Protein AF-A0A6S7I392-F1 (afdb_monomer_lite)

Structure (mmCIF, N/CA/C/O backbone):
data_AF-A0A6S7I392-F1
#
_entry.id   AF-A0A6S7I392-F1
#
loop_
_atom_site.group_PDB
_atom_site.id
_atom_site.type_symbol
_atom_site.label_atom_id
_atom_site.label_alt_id
_atom_site.label_comp_id
_atom_site.label_asym_id
_atom_site.label_entity_id
_atom_site.label_seq_id
_atom_site.pdbx_PDB_ins_code
_atom_site.Cartn_x
_atom_site.Cartn_y
_atom_site.Cartn_z
_atom_site.occupancy
_atom_site.B_iso_or_equiv
_atom_site.auth_seq_id
_atom_site.auth_comp_id
_atom_site.auth_asym_id
_atom_site.auth_atom_id
_atom_site.pdbx_PDB_model_num
ATOM 1 N N . ASN A 1 1 ? 16.339 4.657 -19.577 1.00 83.06 1 ASN A N 1
ATOM 2 C CA . ASN A 1 1 ? 16.423 3.198 -19.346 1.00 83.06 1 ASN A CA 1
ATOM 3 C C . ASN A 1 1 ? 17.839 2.647 -19.532 1.00 83.06 1 ASN A C 1
ATOM 5 O O . ASN A 1 1 ? 17.980 1.462 -19.802 1.00 83.06 1 ASN A O 1
ATOM 9 N N . ALA A 1 2 ? 18.884 3.470 -19.382 1.00 88.75 2 ALA A N 1
ATOM 10 C CA . ALA A 1 2 ? 20.275 3.035 -19.476 1.00 88.75 2 ALA A CA 1
ATOM 11 C C . ALA A 1 2 ? 21.183 3.903 -18.593 1.00 88.75 2 ALA A C 1
ATOM 13 O O . ALA A 1 2 ? 20.890 5.084 -18.382 1.00 88.75 2 ALA A O 1
ATOM 14 N N . ILE A 1 3 ? 22.295 3.326 -18.142 1.00 88.56 3 ILE A N 1
ATOM 15 C CA . ILE A 1 3 ? 23.406 3.994 -17.464 1.00 88.56 3 ILE A CA 1
ATOM 16 C C . ILE A 1 3 ? 24.562 4.086 -18.456 1.00 88.56 3 ILE A C 1
ATOM 18 O O . ILE A 1 3 ? 25.007 3.067 -18.979 1.00 88.56 3 ILE A O 1
ATOM 22 N N . CYS A 1 4 ? 25.064 5.298 -18.696 1.00 89.75 4 CYS A N 1
ATOM 23 C CA . CYS A 1 4 ? 26.177 5.543 -19.609 1.00 89.75 4 CYS A CA 1
ATOM 24 C C . CYS A 1 4 ? 27.406 6.048 -18.856 1.00 89.75 4 CYS A C 1
ATOM 26 O O . CYS A 1 4 ? 27.337 7.042 -18.133 1.00 89.75 4 CYS A O 1
ATOM 28 N N . ASN A 1 5 ? 28.541 5.393 -19.080 1.00 88.69 5 ASN A N 1
ATOM 29 C CA . ASN A 1 5 ? 29.836 5.769 -18.537 1.00 88.69 5 ASN A CA 1
ATOM 30 C C . ASN A 1 5 ? 30.721 6.322 -19.657 1.00 88.69 5 ASN A C 1
ATOM 32 O O . ASN A 1 5 ? 31.003 5.643 -20.647 1.00 88.69 5 ASN A O 1
ATOM 36 N N . ASN A 1 6 ? 31.179 7.564 -19.493 1.00 84.69 6 ASN A N 1
ATOM 37 C CA . ASN A 1 6 ? 32.122 8.173 -20.426 1.00 84.69 6 ASN A CA 1
ATOM 38 C C . ASN A 1 6 ? 33.505 7.531 -20.278 1.00 84.69 6 ASN A C 1
ATOM 40 O O . ASN A 1 6 ? 34.046 7.431 -19.178 1.00 84.69 6 ASN A O 1
ATOM 44 N N . GLN A 1 7 ? 34.096 7.158 -21.405 1.00 83.81 7 GLN A N 1
ATOM 45 C CA . GLN A 1 7 ? 35.475 6.700 -21.519 1.00 83.81 7 GLN A CA 1
ATOM 46 C C . GLN A 1 7 ? 36.277 7.718 -22.350 1.00 83.81 7 GLN A C 1
ATOM 48 O O . GLN A 1 7 ? 35.723 8.618 -22.984 1.00 83.81 7 GLN A O 1
ATOM 53 N N . ILE A 1 8 ? 37.609 7.631 -22.350 1.00 85.12 8 ILE A N 1
ATOM 54 C CA . ILE A 1 8 ? 38.429 8.564 -23.138 1.00 85.12 8 ILE A CA 1
ATOM 55 C C . ILE A 1 8 ? 38.184 8.296 -24.630 1.00 85.12 8 ILE A C 1
ATOM 57 O O . ILE A 1 8 ? 38.623 7.284 -25.167 1.00 85.12 8 ILE A O 1
ATOM 61 N N . GLY A 1 9 ? 37.483 9.219 -25.294 1.00 81.19 9 GLY A N 1
ATOM 62 C CA . GLY A 1 9 ? 37.173 9.156 -26.725 1.00 81.19 9 GLY A CA 1
ATOM 63 C C . GLY A 1 9 ? 35.928 8.341 -27.104 1.00 81.19 9 GLY A C 1
ATOM 64 O O . GLY A 1 9 ? 35.634 8.245 -28.291 1.00 81.19 9 GLY A O 1
ATOM 65 N N . THR A 1 10 ? 35.189 7.780 -26.139 1.00 85.88 10 THR A N 1
ATOM 66 C CA . THR A 1 10 ? 33.940 7.029 -26.375 1.00 85.88 10 THR A CA 1
ATOM 67 C C . THR A 1 10 ? 33.022 7.065 -25.145 1.00 85.88 10 THR A C 1
ATOM 69 O O . THR A 1 10 ? 33.377 7.623 -24.111 1.00 85.88 10 THR A O 1
ATOM 72 N N . TYR A 1 11 ? 31.837 6.471 -25.231 1.00 85.12 11 TYR A N 1
ATOM 73 C CA . TYR A 1 11 ? 30.965 6.204 -24.091 1.00 85.12 11 TYR A CA 1
ATOM 74 C C . TYR A 1 11 ? 30.425 4.778 -24.196 1.00 85.12 11 TYR A C 1
ATOM 76 O O . TYR A 1 11 ? 30.214 4.265 -25.295 1.00 85.12 11 TYR A O 1
ATOM 84 N N . GLU A 1 12 ? 30.217 4.133 -23.055 1.00 87.25 12 GLU A N 1
ATOM 85 C CA . GLU A 1 12 ? 29.628 2.800 -22.977 1.00 87.25 12 GLU A CA 1
ATOM 86 C C . GLU A 1 12 ? 28.351 2.881 -22.148 1.00 87.25 12 GLU A C 1
ATOM 88 O O . GLU A 1 12 ? 28.372 3.383 -21.023 1.00 87.25 12 GLU A O 1
ATOM 93 N N . CYS A 1 13 ? 27.239 2.423 -22.719 1.00 91.81 13 CYS A N 1
ATOM 94 C CA . CYS A 1 13 ? 25.950 2.397 -22.044 1.00 91.81 13 CYS A CA 1
ATOM 95 C C . CYS A 1 13 ? 25.522 0.959 -21.768 1.00 91.81 13 CYS A C 1
ATOM 97 O O . CYS A 1 13 ? 25.718 0.075 -22.598 1.00 91.81 13 CYS A O 1
ATOM 99 N N . LEU A 1 14 ? 24.885 0.749 -20.624 1.00 92.94 14 LEU A N 1
ATOM 100 C CA . LEU A 1 14 ? 24.252 -0.503 -20.232 1.00 92.94 14 LEU A CA 1
ATOM 101 C C . LEU A 1 14 ? 22.787 -0.217 -19.927 1.00 92.94 14 LEU A C 1
ATOM 103 O O . LEU A 1 14 ? 22.480 0.795 -19.297 1.00 92.94 14 LEU A O 1
ATOM 107 N N . CYS A 1 15 ? 21.883 -1.084 -20.379 1.00 93.75 15 CYS A N 1
ATOM 108 C CA . CYS A 1 15 ? 20.475 -0.954 -20.020 1.00 93.75 15 CYS A CA 1
ATOM 109 C C . CYS A 1 15 ? 20.298 -1.070 -18.503 1.00 93.75 15 CYS A C 1
ATOM 111 O O . CYS A 1 15 ? 21.039 -1.794 -17.841 1.00 93.75 15 CYS A O 1
ATOM 113 N N . ASN A 1 16 ? 19.334 -0.325 -17.965 1.00 93.12 16 ASN A N 1
ATOM 114 C CA . ASN A 1 16 ? 18.960 -0.429 -16.557 1.00 93.12 16 ASN A CA 1
ATOM 115 C C . ASN A 1 16 ? 18.417 -1.836 -16.262 1.00 93.12 16 ASN A C 1
ATOM 117 O O . ASN A 1 16 ? 17.925 -2.509 -17.168 1.00 93.12 16 ASN A O 1
ATOM 121 N N . ASP A 1 17 ? 18.433 -2.242 -14.992 1.00 91.25 17 ASP A N 1
ATOM 122 C CA . ASP A 1 17 ? 17.757 -3.466 -14.555 1.00 91.25 17 ASP A CA 1
ATOM 123 C C . ASP A 1 17 ? 16.285 -3.465 -15.008 1.00 91.25 17 ASP A C 1
ATOM 125 O O . ASP A 1 17 ? 15.623 -2.424 -14.987 1.00 91.25 17 ASP A O 1
ATOM 129 N N . GLY A 1 18 ? 15.804 -4.623 -15.472 1.00 92.38 18 GLY A N 1
ATOM 130 C CA . GLY A 1 18 ? 14.475 -4.766 -16.083 1.00 92.38 18 GLY A CA 1
ATOM 131 C C . GLY A 1 18 ? 14.396 -4.324 -17.551 1.00 92.38 18 GLY A C 1
ATOM 132 O O . GLY A 1 18 ? 13.341 -4.421 -18.164 1.00 92.38 18 GLY A O 1
ATOM 133 N N . TYR A 1 19 ? 15.504 -3.877 -18.151 1.00 94.56 19 TYR A N 1
ATOM 134 C CA . TYR A 1 19 ? 15.579 -3.525 -19.570 1.00 94.56 19 TYR A CA 1
ATOM 135 C C . TYR A 1 19 ? 16.653 -4.337 -20.297 1.00 94.56 19 TYR A C 1
ATOM 137 O O . TYR A 1 19 ? 17.665 -4.742 -19.726 1.00 94.56 19 TYR A O 1
ATOM 145 N N . GLN A 1 20 ? 16.459 -4.537 -21.598 1.00 94.19 20 GLN A N 1
ATOM 146 C CA . GLN A 1 20 ? 17.387 -5.256 -22.467 1.00 94.19 20 GLN A CA 1
ATOM 147 C C . GLN A 1 20 ? 17.634 -4.497 -23.771 1.00 94.19 20 GLN A C 1
ATOM 149 O O . GLN A 1 20 ? 16.776 -3.761 -24.251 1.00 94.19 20 GLN A O 1
ATOM 154 N N . GLY A 1 21 ? 18.807 -4.694 -24.372 1.00 92.94 21 GLY A N 1
ATOM 155 C CA . GLY A 1 21 ? 19.141 -4.093 -25.659 1.00 92.94 21 GLY A CA 1
ATOM 156 C C . GLY A 1 21 ? 20.613 -3.726 -25.776 1.00 92.94 21 GLY A C 1
ATOM 157 O O . GLY A 1 21 ? 21.482 -4.386 -25.211 1.00 92.94 21 GLY A O 1
ATOM 158 N N . THR A 1 22 ? 20.899 -2.677 -26.541 1.00 90.06 22 THR A N 1
ATOM 159 C CA . THR A 1 22 ? 22.267 -2.273 -26.908 1.00 90.06 22 THR A CA 1
ATOM 160 C C . THR A 1 22 ? 22.908 -1.309 -25.912 1.00 90.06 22 THR A C 1
ATOM 162 O O . THR A 1 22 ? 24.007 -0.821 -26.160 1.00 90.06 22 THR A O 1
ATOM 165 N N . GLY A 1 23 ? 22.203 -0.950 -24.836 1.00 87.25 23 GLY A N 1
ATOM 166 C CA . GLY A 1 23 ? 22.588 0.135 -23.931 1.00 87.25 23 GLY A CA 1
ATOM 167 C C . GLY A 1 23 ? 22.241 1.528 -24.462 1.00 87.25 23 GLY A C 1
ATOM 168 O O . GLY A 1 23 ? 22.013 2.439 -23.676 1.00 87.25 23 GLY A O 1
ATOM 169 N N . ILE A 1 24 ? 22.140 1.696 -25.783 1.00 86.81 24 ILE A N 1
ATOM 170 C CA . ILE A 1 24 ? 21.647 2.928 -26.421 1.00 86.81 24 ILE A CA 1
ATOM 171 C C . ILE A 1 24 ? 20.136 2.834 -26.646 1.00 86.81 24 ILE A C 1
ATOM 173 O O . ILE A 1 24 ? 19.398 3.774 -26.358 1.00 86.81 24 ILE A O 1
ATOM 177 N N . GLN A 1 25 ? 19.676 1.682 -27.134 1.00 91.31 25 GLN A N 1
ATOM 178 C CA . GLN A 1 25 ? 18.265 1.325 -27.195 1.00 91.31 25 GLN A CA 1
ATOM 179 C C . GLN A 1 25 ? 18.014 0.242 -26.152 1.00 91.31 25 GLN A C 1
ATOM 181 O O . GLN A 1 25 ? 18.646 -0.815 -26.198 1.00 91.31 25 GLN A O 1
ATOM 186 N N . CYS A 1 26 ? 17.124 0.540 -25.211 1.00 94.50 26 CYS A N 1
ATOM 187 C CA . CYS A 1 26 ? 16.792 -0.333 -24.097 1.00 94.50 26 CYS A CA 1
ATOM 188 C C . CYS A 1 26 ? 15.281 -0.486 -24.024 1.00 94.50 26 CYS A C 1
ATOM 190 O O . CYS A 1 26 ? 14.571 0.457 -23.660 1.00 94.50 26 CYS A O 1
ATOM 192 N N . ASP A 1 27 ? 14.836 -1.679 -24.387 1.00 94.88 27 ASP A N 1
ATOM 193 C CA . ASP A 1 27 ? 13.445 -2.086 -24.393 1.00 94.88 27 ASP A CA 1
ATOM 194 C C . ASP A 1 27 ? 13.122 -2.783 -23.071 1.00 94.88 27 ASP A C 1
ATOM 196 O O . ASP A 1 27 ? 13.975 -3.439 -22.466 1.00 94.88 27 ASP A O 1
ATOM 200 N N . ASP A 1 28 ? 11.896 -2.593 -22.606 1.00 96.31 28 ASP A N 1
ATOM 201 C CA . ASP A 1 28 ? 11.393 -3.210 -21.384 1.00 96.31 28 ASP A CA 1
ATOM 202 C C . ASP A 1 28 ? 11.400 -4.744 -21.487 1.00 96.31 28 ASP A C 1
ATOM 204 O O . ASP A 1 28 ? 11.013 -5.313 -22.515 1.00 96.31 28 ASP A O 1
ATOM 208 N N . VAL A 1 29 ? 11.846 -5.421 -20.431 1.00 95.44 29 VAL A N 1
ATOM 209 C CA . VAL A 1 29 ? 11.774 -6.880 -20.332 1.00 95.44 29 VAL A CA 1
ATOM 210 C C . VAL A 1 29 ? 10.429 -7.243 -19.732 1.00 95.44 29 VAL A C 1
ATOM 212 O O . VAL A 1 29 ? 10.198 -7.001 -18.561 1.00 95.44 29 VAL A O 1
ATOM 215 N N . ASN A 1 30 ? 9.568 -7.911 -20.500 1.00 95.50 30 ASN A N 1
ATOM 216 C CA . ASN A 1 30 ? 8.296 -8.371 -19.955 1.00 95.50 30 ASN A CA 1
ATOM 217 C C . ASN A 1 30 ? 8.472 -9.640 -19.109 1.00 95.50 30 ASN A C 1
ATOM 219 O O . ASN A 1 30 ? 8.437 -10.763 -19.638 1.00 95.50 30 ASN A O 1
ATOM 223 N N . GLU A 1 31 ? 8.624 -9.491 -17.793 1.00 95.31 31 GLU A N 1
ATOM 224 C CA . GLU A 1 31 ? 8.890 -10.638 -16.925 1.00 95.31 31 GLU A CA 1
ATOM 225 C C . GLU A 1 31 ? 7.682 -11.566 -16.742 1.00 95.31 31 GLU A C 1
ATOM 227 O O . GLU A 1 31 ? 7.851 -12.738 -16.389 1.00 95.31 31 GLU A O 1
ATOM 232 N N . CYS A 1 32 ? 6.470 -11.107 -17.067 1.00 95.12 32 CYS A N 1
ATOM 233 C CA . CYS A 1 32 ? 5.276 -11.955 -17.091 1.00 95.12 32 CYS A CA 1
ATOM 234 C C . CYS A 1 32 ? 5.316 -13.011 -18.202 1.00 95.12 32 CYS A C 1
ATOM 236 O O . CYS A 1 32 ? 4.608 -14.014 -18.125 1.00 95.12 32 CYS A O 1
ATOM 238 N N . THR A 1 33 ? 6.157 -12.809 -19.219 1.00 94.88 33 THR A N 1
ATOM 239 C CA . THR A 1 33 ? 6.378 -13.765 -20.317 1.00 94.88 33 THR A CA 1
ATOM 240 C C . THR A 1 33 ? 7.673 -14.568 -20.168 1.00 94.88 33 THR A C 1
ATOM 242 O O . THR A 1 33 ? 8.028 -15.351 -21.051 1.00 94.88 33 THR A O 1
ATOM 245 N N . ALA A 1 34 ? 8.385 -14.399 -19.047 1.00 91.88 34 ALA A N 1
ATOM 246 C CA . ALA A 1 34 ? 9.620 -15.118 -18.774 1.00 91.88 34 ALA A CA 1
ATOM 247 C C . ALA A 1 34 ? 9.391 -16.635 -18.670 1.00 91.88 34 ALA A C 1
ATOM 249 O O . ALA A 1 34 ? 8.318 -17.113 -18.302 1.00 91.88 34 ALA A O 1
ATOM 250 N N . THR A 1 35 ? 10.434 -17.409 -18.976 1.00 90.81 35 THR A N 1
ATOM 251 C CA . THR A 1 35 ? 10.447 -18.866 -18.802 1.00 90.81 35 THR A CA 1
ATOM 252 C C . THR A 1 35 ? 11.614 -19.245 -17.880 1.00 90.81 35 THR A C 1
ATOM 254 O O . THR A 1 35 ? 12.764 -19.111 -18.301 1.00 90.81 35 THR A O 1
ATOM 257 N N . PRO A 1 36 ? 11.361 -19.707 -16.638 1.00 88.31 36 PRO A N 1
ATOM 258 C CA . PRO A 1 36 ? 10.044 -19.924 -16.025 1.00 88.31 36 PRO A CA 1
ATOM 259 C C . PRO A 1 36 ? 9.296 -18.609 -15.702 1.00 88.31 36 PRO A C 1
ATOM 261 O O . PRO A 1 36 ? 9.951 -17.576 -15.530 1.00 88.31 36 PRO A O 1
ATOM 264 N N . PRO A 1 37 ? 7.950 -18.639 -15.590 1.00 86.00 37 PRO A N 1
ATOM 265 C CA . PRO A 1 37 ? 7.157 -17.470 -15.209 1.00 86.00 37 PRO A CA 1
ATOM 266 C C . PRO A 1 37 ? 7.573 -16.936 -13.840 1.00 86.00 37 PRO A C 1
ATOM 268 O O . PRO A 1 37 ? 7.797 -17.718 -12.915 1.00 86.00 37 PRO A O 1
ATOM 271 N N . LYS A 1 38 ? 7.639 -15.609 -13.683 1.00 90.50 38 LYS A N 1
ATOM 272 C CA . LYS A 1 38 ? 7.976 -14.995 -12.389 1.00 90.50 38 LYS A CA 1
ATOM 273 C C . LYS A 1 38 ? 6.873 -15.123 -11.338 1.00 90.50 38 LYS A C 1
ATOM 275 O O . LYS A 1 38 ? 7.184 -15.248 -10.159 1.00 90.50 38 LYS A O 1
ATOM 280 N N . CYS A 1 39 ? 5.612 -15.098 -11.764 1.00 92.44 39 CYS A N 1
ATOM 281 C CA . CYS A 1 39 ? 4.448 -15.309 -10.907 1.00 92.44 39 CYS A CA 1
ATOM 282 C C . CYS A 1 39 ? 3.909 -16.713 -11.168 1.00 92.44 39 CYS A C 1
ATOM 284 O O . CYS A 1 39 ? 3.197 -16.938 -12.145 1.00 92.44 39 CYS A O 1
ATOM 286 N N . SER A 1 40 ? 4.320 -17.672 -10.341 1.00 88.12 40 SER A N 1
ATOM 287 C CA . SER A 1 40 ? 3.995 -19.092 -10.522 1.00 88.12 40 SER A CA 1
ATOM 288 C C . SER A 1 40 ? 3.177 -19.683 -9.372 1.00 88.12 40 SER A C 1
ATOM 290 O O . SER A 1 40 ? 2.948 -20.892 -9.354 1.00 88.12 40 SER A O 1
ATOM 292 N N . GLY A 1 41 ? 2.771 -18.869 -8.392 1.00 88.75 41 GLY A N 1
ATOM 293 C CA . GLY A 1 41 ? 1.911 -19.327 -7.305 1.00 88.75 41 GLY A CA 1
ATOM 294 C C . GLY A 1 41 ? 0.501 -19.658 -7.797 1.00 88.75 41 GLY A C 1
ATOM 295 O O . GLY A 1 41 ? 0.018 -19.125 -8.799 1.00 88.75 41 GLY A O 1
ATOM 296 N N . THR A 1 42 ? -0.181 -20.552 -7.081 1.00 91.19 42 THR A N 1
ATOM 297 C CA . THR A 1 42 ? -1.559 -20.933 -7.424 1.00 91.19 42 THR A CA 1
ATOM 298 C C . THR A 1 42 ? -2.484 -19.729 -7.265 1.00 91.19 42 THR A C 1
ATOM 300 O O . THR A 1 42 ? -2.455 -19.059 -6.237 1.00 91.19 42 THR A O 1
ATOM 303 N N . GLY A 1 43 ? -3.310 -19.463 -8.280 1.00 92.81 43 GLY A N 1
ATOM 304 C CA . GLY A 1 43 ? -4.253 -18.343 -8.255 1.00 92.81 43 GLY A CA 1
ATOM 305 C C . GLY A 1 43 ? -3.609 -16.969 -8.455 1.00 92.81 43 GLY A C 1
ATOM 306 O O . GLY A 1 43 ? -4.258 -15.972 -8.157 1.00 92.81 43 GLY A O 1
ATOM 307 N N . GLN A 1 44 ? -2.368 -16.898 -8.952 1.00 94.88 44 GLN A N 1
ATOM 308 C CA . GLN A 1 44 ? -1.680 -15.635 -9.224 1.00 94.88 44 GLN A CA 1
ATOM 309 C C . GLN A 1 44 ? -1.820 -15.172 -10.680 1.00 94.88 44 GLN A C 1
ATOM 311 O O . GLN A 1 44 ? -1.866 -15.975 -11.612 1.00 94.88 44 GLN A O 1
ATOM 316 N N . SER A 1 45 ? -1.827 -13.857 -10.871 1.00 93.75 45 SER A N 1
ATOM 317 C CA . SER A 1 45 ? -1.659 -13.165 -12.147 1.00 93.75 45 SER A CA 1
ATOM 318 C C . SER A 1 45 ? -0.395 -12.302 -12.113 1.00 93.75 45 SER A C 1
ATOM 320 O O . SER A 1 45 ? 0.148 -12.013 -11.045 1.00 93.75 45 SER A O 1
ATOM 322 N N . CYS A 1 46 ? 0.088 -11.902 -13.288 1.00 94.94 46 CYS A N 1
ATOM 323 C CA . CYS A 1 46 ? 1.254 -11.038 -13.432 1.00 94.94 46 CYS A CA 1
ATOM 324 C C . CYS A 1 46 ? 0.885 -9.774 -14.205 1.00 94.94 46 CYS A C 1
ATOM 326 O O . CYS A 1 46 ? 0.243 -9.857 -15.255 1.00 94.94 46 CYS A O 1
ATOM 328 N N . THR A 1 47 ? 1.336 -8.628 -13.703 1.00 94.06 47 THR A N 1
ATOM 329 C CA . THR A 1 47 ? 1.236 -7.332 -14.374 1.00 94.06 47 THR A CA 1
ATOM 330 C C . THR A 1 47 ? 2.638 -6.800 -14.629 1.00 94.06 47 THR A C 1
ATOM 332 O O . THR A 1 47 ? 3.426 -6.652 -13.693 1.00 94.06 47 THR A O 1
ATOM 335 N N . ASN A 1 48 ? 2.931 -6.513 -15.895 1.00 94.94 48 ASN A N 1
ATOM 336 C CA . ASN A 1 48 ? 4.203 -5.952 -16.327 1.00 94.94 48 ASN A CA 1
ATOM 337 C C . ASN A 1 48 ? 4.193 -4.423 -16.211 1.00 94.94 48 ASN A C 1
ATOM 339 O O . ASN A 1 48 ? 3.201 -3.791 -16.576 1.00 94.94 48 ASN A O 1
ATOM 343 N N . PHE A 1 49 ? 5.298 -3.844 -15.759 1.00 95.12 49 PHE A N 1
ATOM 344 C CA . PHE A 1 49 ? 5.541 -2.408 -15.651 1.00 95.12 49 PHE A CA 1
ATOM 345 C C . PHE A 1 49 ? 6.884 -2.071 -16.310 1.00 95.12 49 PHE A C 1
ATOM 347 O O . PHE A 1 49 ? 7.748 -2.933 -16.402 1.00 95.12 49 PHE A O 1
ATOM 354 N N . PRO A 1 50 ? 7.122 -0.822 -16.737 1.00 95.19 50 PRO A N 1
ATOM 355 C CA . PRO A 1 50 ? 8.413 -0.477 -17.316 1.00 95.19 50 PRO A CA 1
ATOM 356 C C . PRO A 1 50 ? 9.559 -0.667 -16.304 1.00 95.19 50 PRO A C 1
ATOM 358 O O . PRO A 1 50 ? 9.692 0.092 -15.341 1.00 95.19 50 PRO A O 1
ATOM 361 N N . GLY A 1 51 ? 10.411 -1.657 -16.559 1.00 92.75 51 GLY A N 1
ATOM 362 C CA . GLY A 1 51 ? 11.562 -2.060 -15.759 1.00 92.75 51 GLY A CA 1
ATOM 363 C C . GLY A 1 51 ? 11.253 -2.999 -14.593 1.00 92.75 51 GLY A C 1
ATOM 364 O O . GLY A 1 51 ? 12.148 -3.212 -13.773 1.00 92.75 51 GLY A O 1
ATOM 365 N N . ALA A 1 52 ? 10.014 -3.489 -14.448 1.00 94.50 52 ALA A N 1
ATOM 366 C CA . ALA A 1 52 ? 9.627 -4.347 -13.328 1.00 94.50 52 ALA A CA 1
ATOM 367 C C . ALA A 1 52 ? 8.282 -5.070 -13.534 1.00 94.50 52 ALA A C 1
ATOM 369 O O . ALA A 1 52 ? 7.515 -4.791 -14.442 1.00 94.50 52 ALA A O 1
ATOM 370 N N . TYR A 1 53 ? 7.894 -5.911 -12.574 1.00 94.06 53 TYR A N 1
ATOM 371 C CA . TYR A 1 53 ? 6.595 -6.586 -12.572 1.00 94.06 53 TYR A CA 1
ATOM 372 C C . TYR A 1 53 ? 5.987 -6.660 -11.165 1.00 94.06 53 TYR A C 1
ATOM 374 O O . TYR A 1 53 ? 6.670 -6.486 -10.152 1.00 94.06 53 TYR A O 1
ATOM 382 N N . ARG A 1 54 ? 4.684 -6.950 -11.094 1.00 92.38 54 ARG A N 1
ATOM 383 C CA . ARG A 1 54 ? 3.988 -7.356 -9.862 1.00 92.38 54 ARG A CA 1
ATOM 384 C C . ARG A 1 54 ? 3.217 -8.641 -10.087 1.00 92.38 54 ARG A C 1
ATOM 386 O O . ARG A 1 54 ? 2.518 -8.787 -11.088 1.00 92.38 54 ARG A O 1
ATOM 393 N N . CYS A 1 55 ? 3.303 -9.526 -9.106 1.00 93.50 55 CYS A N 1
ATOM 394 C CA . CYS A 1 55 ? 2.359 -10.620 -8.966 1.00 93.50 55 CYS A CA 1
ATOM 395 C C . CYS A 1 55 ? 1.158 -10.127 -8.159 1.00 93.50 55 CYS A C 1
ATOM 397 O O . CYS A 1 55 ? 1.326 -9.360 -7.214 1.00 93.50 55 CYS A O 1
ATOM 399 N N . ASN A 1 56 ? -0.036 -10.582 -8.517 1.00 92.19 56 ASN A N 1
ATOM 400 C CA . ASN A 1 56 ? -1.272 -10.302 -7.793 1.00 92.19 56 ASN A CA 1
ATOM 401 C C . ASN A 1 56 ? -2.085 -11.589 -7.675 1.00 92.19 56 ASN A C 1
ATOM 403 O O . ASN A 1 56 ? -1.846 -12.547 -8.406 1.00 92.19 56 ASN A O 1
ATOM 407 N N . CYS A 1 57 ? -3.067 -11.614 -6.783 1.00 93.50 57 CYS A N 1
ATOM 408 C CA . CYS A 1 57 ? -4.051 -12.688 -6.774 1.00 93.50 57 CYS A CA 1
ATOM 409 C C . CYS A 1 57 ? -5.106 -12.443 -7.854 1.00 93.50 57 CYS A C 1
ATOM 411 O O . CYS A 1 57 ? -5.518 -11.311 -8.091 1.00 93.50 57 CYS A O 1
ATOM 413 N N . ILE A 1 58 ? -5.528 -13.512 -8.530 1.00 91.31 58 ILE A N 1
ATOM 414 C CA . ILE A 1 58 ? -6.612 -13.473 -9.520 1.00 91.31 58 ILE A CA 1
ATOM 415 C C . ILE A 1 58 ? -7.936 -13.176 -8.818 1.00 91.31 58 ILE A C 1
ATOM 417 O O . ILE A 1 58 ? -8.749 -12.411 -9.331 1.00 91.31 58 ILE A O 1
ATOM 421 N N . SER A 1 59 ? -8.158 -13.805 -7.659 1.00 89.88 59 SER A N 1
ATOM 422 C CA . SER A 1 59 ? -9.344 -13.541 -6.856 1.00 89.88 59 SER A CA 1
ATOM 423 C C . SER A 1 59 ? -9.239 -12.144 -6.250 1.00 89.88 59 SER A C 1
ATOM 425 O O . SER A 1 59 ? -8.286 -11.884 -5.510 1.00 89.88 59 SER A O 1
ATOM 427 N N . PRO A 1 60 ? -10.232 -11.272 -6.476 1.00 83.56 60 PRO A N 1
ATOM 428 C CA . PRO A 1 60 ? -10.270 -9.966 -5.844 1.00 83.56 60 PRO A CA 1
ATOM 429 C C . PRO A 1 60 ? -10.532 -10.065 -4.337 1.00 83.56 60 PRO A C 1
ATOM 431 O O . PRO A 1 60 ? -10.489 -9.047 -3.683 1.00 83.56 60 PRO A O 1
ATOM 434 N N . ARG A 1 61 ? -10.785 -11.242 -3.752 1.00 85.31 61 ARG A N 1
ATOM 435 C CA . ARG A 1 61 ? -10.888 -11.412 -2.288 1.00 85.31 61 ARG A CA 1
ATOM 436 C C . ARG A 1 61 ? -9.546 -11.668 -1.608 1.00 85.31 61 ARG A C 1
ATOM 438 O O . ARG A 1 61 ? -9.494 -11.826 -0.392 1.00 85.31 61 ARG A O 1
ATOM 445 N N . GLN A 1 62 ? -8.492 -11.859 -2.394 1.00 91.62 62 GLN A N 1
ATOM 446 C CA . GLN A 1 62 ? -7.231 -12.397 -1.912 1.00 91.62 62 GLN A CA 1
ATOM 447 C C . GLN A 1 62 ? -6.095 -11.416 -2.126 1.00 91.62 62 GLN A C 1
ATOM 449 O O . GLN A 1 62 ? -6.076 -10.642 -3.082 1.00 91.62 62 GLN A O 1
ATOM 454 N N . GLN A 1 63 ? -5.100 -11.511 -1.256 1.00 92.62 63 GLN A N 1
ATOM 455 C CA . GLN A 1 63 ? -3.836 -10.812 -1.404 1.00 92.62 63 GLN A CA 1
ATOM 456 C C . GLN A 1 63 ? -2.662 -11.759 -1.225 1.00 92.62 63 GLN A C 1
ATOM 458 O O . GLN A 1 63 ? -2.767 -12.802 -0.580 1.00 92.62 63 GLN A O 1
ATOM 463 N N . LEU A 1 64 ? -1.530 -11.392 -1.821 1.00 91.56 64 LEU A N 1
ATOM 464 C CA . LEU A 1 64 ? -0.309 -12.159 -1.649 1.00 91.56 64 LEU A CA 1
ATOM 465 C C . LEU A 1 64 ? 0.162 -12.092 -0.199 1.00 91.56 64 LEU A C 1
ATOM 467 O O . LEU A 1 64 ? 0.124 -11.039 0.434 1.00 91.56 64 LEU A O 1
ATOM 471 N N . ASN A 1 65 ? 0.642 -13.223 0.311 1.00 86.31 65 ASN A N 1
ATOM 472 C CA . ASN A 1 65 ? 1.381 -13.247 1.565 1.00 86.31 65 ASN A CA 1
ATOM 473 C C . ASN A 1 65 ? 2.702 -12.454 1.445 1.00 86.31 65 ASN A C 1
ATOM 475 O O . ASN A 1 65 ? 3.158 -12.127 0.350 1.00 86.31 65 ASN A O 1
ATOM 479 N N . ALA A 1 66 ? 3.374 -12.215 2.576 1.00 79.81 66 ALA A N 1
ATOM 480 C CA . ALA A 1 66 ? 4.636 -11.462 2.628 1.00 79.81 66 ALA A CA 1
ATOM 481 C C . ALA A 1 66 ? 5.764 -12.034 1.741 1.00 79.81 66 ALA A C 1
ATOM 483 O O . ALA A 1 66 ? 6.707 -11.328 1.399 1.00 79.81 66 ALA A O 1
ATOM 484 N N . VAL A 1 67 ? 5.691 -13.325 1.400 1.00 80.75 67 VAL A N 1
ATOM 485 C CA . VAL A 1 67 ? 6.683 -14.028 0.571 1.00 80.75 67 VAL A CA 1
ATOM 486 C C . VAL A 1 67 ? 6.349 -13.914 -0.925 1.00 80.75 67 VAL A C 1
ATOM 488 O O . VAL A 1 67 ? 7.19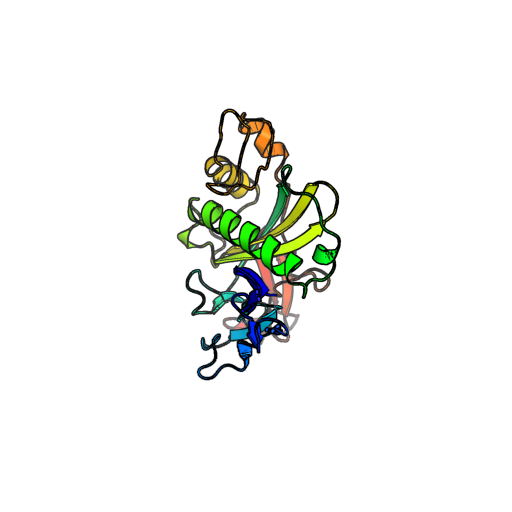8 -14.182 -1.771 1.00 80.75 67 VAL A O 1
ATOM 491 N N . GLY A 1 68 ? 5.124 -13.510 -1.274 1.00 83.38 68 GLY A N 1
ATOM 492 C CA . GLY A 1 68 ? 4.648 -13.417 -2.653 1.00 83.38 68 GLY A CA 1
ATOM 493 C C . GLY A 1 68 ? 4.288 -14.764 -3.289 1.00 83.38 68 GLY A C 1
ATOM 494 O O . GLY A 1 68 ? 4.137 -14.840 -4.507 1.00 83.38 68 GLY A O 1
ATOM 495 N N . SER A 1 69 ? 4.161 -15.840 -2.506 1.00 83.88 69 SER A N 1
ATOM 496 C CA . SER A 1 69 ? 4.002 -17.208 -3.030 1.00 83.88 69 SER A CA 1
ATOM 497 C C . SER A 1 69 ? 2.575 -17.750 -2.967 1.00 83.88 69 SER A C 1
ATOM 499 O O . SER A 1 69 ? 2.233 -18.660 -3.721 1.00 83.88 69 SER A O 1
ATOM 501 N N . GLU A 1 70 ? 1.740 -17.212 -2.079 1.00 90.88 70 GLU A N 1
ATOM 502 C CA . GLU A 1 70 ? 0.396 -17.727 -1.801 1.00 90.88 70 GLU A CA 1
ATOM 503 C C . GLU A 1 70 ? -0.619 -16.592 -1.719 1.00 90.88 70 GLU A C 1
ATOM 505 O O . GLU A 1 70 ? -0.299 -15.504 -1.239 1.00 90.88 70 GLU A O 1
ATOM 510 N N . CYS A 1 71 ? -1.840 -16.874 -2.170 1.00 93.81 71 CYS A N 1
ATOM 511 C CA . CYS A 1 71 ? -2.985 -15.981 -2.069 1.00 93.81 71 CYS A CA 1
ATOM 512 C C . CYS A 1 71 ? -3.777 -16.284 -0.798 1.00 93.81 71 CYS A C 1
ATOM 514 O O . CYS A 1 71 ? -4.252 -17.402 -0.608 1.00 93.81 71 CYS A O 1
ATOM 516 N N . ILE A 1 72 ? -3.888 -15.283 0.069 1.00 92.69 72 ILE A N 1
ATOM 517 C CA . ILE A 1 72 ? -4.529 -15.355 1.379 1.00 92.69 72 ILE A CA 1
ATOM 518 C C . ILE A 1 72 ? -5.831 -14.569 1.327 1.00 92.69 72 ILE A C 1
ATOM 520 O O . ILE A 1 72 ? -5.857 -13.451 0.811 1.00 92.69 72 ILE A O 1
ATOM 524 N N . ASP A 1 73 ? -6.897 -15.152 1.869 1.00 91.81 73 ASP A N 1
ATOM 525 C CA . ASP A 1 73 ? -8.195 -14.491 1.958 1.00 91.81 73 ASP A CA 1
ATOM 526 C C . ASP A 1 73 ? -8.127 -13.251 2.852 1.00 91.81 73 ASP A C 1
ATOM 528 O O . ASP A 1 73 ? -7.563 -13.268 3.952 1.00 91.81 73 ASP A O 1
ATOM 532 N N . VAL A 1 74 ? -8.740 -12.178 2.363 1.00 92.00 74 VAL A N 1
ATOM 533 C CA . VAL A 1 74 ? -8.969 -10.944 3.103 1.00 92.00 74 VAL A CA 1
ATOM 534 C C . VAL A 1 74 ? -10.376 -10.986 3.679 1.00 92.00 74 VAL A C 1
ATOM 536 O O . VAL A 1 74 ? -11.363 -11.145 2.958 1.00 92.00 74 VAL A O 1
ATOM 539 N N . VAL A 1 75 ? -10.459 -10.844 4.997 1.00 91.12 75 VAL A N 1
ATOM 540 C CA . VAL A 1 75 ? -11.727 -10.872 5.745 1.00 91.12 75 VAL A CA 1
ATOM 541 C C . VAL A 1 75 ? -11.948 -9.607 6.564 1.00 91.12 75 VAL A C 1
ATOM 543 O O . VAL A 1 75 ? -13.040 -9.409 7.085 1.00 91.12 75 VAL A O 1
ATOM 546 N N . ALA A 1 76 ? -10.924 -8.766 6.711 1.00 92.81 76 ALA A N 1
ATOM 547 C CA . ALA A 1 76 ? -11.043 -7.477 7.369 1.00 92.81 76 ALA A CA 1
ATOM 548 C C . ALA A 1 76 ? -10.220 -6.434 6.620 1.00 92.81 76 ALA A C 1
ATOM 550 O O . ALA A 1 76 ? -9.085 -6.722 6.219 1.00 92.81 76 ALA A O 1
ATOM 551 N N . SER A 1 77 ? -10.765 -5.230 6.496 1.00 94.06 77 SER A N 1
ATOM 552 C CA . SER A 1 77 ? -10.138 -4.137 5.769 1.00 94.06 77 SER A CA 1
ATOM 553 C C . SER A 1 77 ? -10.357 -2.806 6.464 1.00 94.06 77 SER A C 1
ATOM 555 O O . SER A 1 77 ? -11.433 -2.496 6.966 1.00 94.06 77 SER A O 1
ATOM 557 N N . VAL A 1 78 ? -9.300 -2.000 6.512 1.00 95.25 78 VAL A N 1
ATOM 558 C CA . VAL A 1 78 ? -9.357 -0.654 7.084 1.00 95.25 78 VAL A CA 1
ATOM 559 C C . VAL A 1 78 ? -8.689 0.315 6.135 1.00 95.25 78 VAL A C 1
ATOM 561 O O . VAL A 1 78 ? -7.542 0.117 5.728 1.00 95.25 78 VAL A O 1
ATOM 564 N N . GLN A 1 79 ? -9.405 1.383 5.799 1.00 95.50 79 GLN A N 1
ATOM 565 C CA . GLN A 1 79 ? -8.863 2.443 4.975 1.00 95.50 79 GLN A CA 1
ATOM 566 C C . GLN A 1 79 ? -8.006 3.363 5.838 1.00 95.50 79 GLN A C 1
ATOM 568 O O . GLN A 1 79 ? -8.469 3.907 6.842 1.00 95.50 79 GLN A O 1
ATOM 573 N N . GLY A 1 80 ? -6.761 3.545 5.414 1.00 95.94 80 GLY A N 1
ATOM 574 C CA . GLY A 1 80 ? -5.815 4.479 5.991 1.00 95.94 80 GLY A CA 1
ATOM 575 C C . GLY A 1 80 ? -5.471 5.603 5.018 1.00 95.94 80 GLY A C 1
ATOM 576 O O . GLY A 1 80 ? -5.568 5.446 3.799 1.00 95.94 80 GLY A O 1
ATOM 577 N N . GLY A 1 81 ? -5.022 6.731 5.555 1.00 96.56 81 GLY A N 1
ATOM 578 C CA . GLY A 1 81 ? -4.453 7.816 4.764 1.00 96.56 81 GLY A CA 1
ATOM 579 C C . GLY A 1 81 ? -3.241 8.440 5.438 1.00 96.56 81 GLY A C 1
ATOM 580 O O . GLY A 1 81 ? -3.207 8.614 6.659 1.00 96.56 81 GLY A O 1
ATOM 581 N N . ILE A 1 82 ? -2.229 8.757 4.628 1.00 96.44 82 ILE A N 1
ATOM 582 C CA . ILE A 1 82 ? -1.000 9.437 5.051 1.00 96.44 82 ILE A CA 1
ATOM 583 C C . ILE A 1 82 ? -0.614 10.538 4.065 1.00 96.44 82 ILE A C 1
ATOM 585 O O . ILE A 1 82 ? -1.000 10.535 2.895 1.00 96.44 82 ILE A O 1
ATOM 589 N N . LYS A 1 83 ? 0.223 11.464 4.533 1.00 96.06 83 LYS A N 1
ATOM 590 C CA . LYS A 1 83 ? 0.865 12.478 3.698 1.00 96.06 83 LYS A CA 1
ATOM 591 C C . LYS A 1 83 ? 2.374 12.418 3.879 1.00 96.06 83 LYS A C 1
ATOM 593 O O . LYS A 1 83 ? 2.867 12.548 4.994 1.00 96.06 83 LYS A O 1
ATOM 598 N N . ILE A 1 84 ? 3.103 12.261 2.780 1.00 97.06 84 ILE A N 1
ATOM 599 C CA . ILE A 1 84 ? 4.564 12.196 2.772 1.00 97.06 84 ILE A CA 1
ATOM 600 C C . ILE A 1 84 ? 5.099 13.575 2.397 1.00 97.06 84 ILE A C 1
ATOM 602 O O . ILE A 1 84 ? 5.071 13.975 1.233 1.00 97.06 84 ILE A O 1
ATOM 606 N N . ILE A 1 85 ? 5.557 14.330 3.393 1.00 96.62 85 ILE A N 1
ATOM 607 C CA . ILE A 1 85 ? 5.851 15.762 3.259 1.00 96.62 85 ILE A CA 1
ATOM 608 C C . ILE A 1 85 ? 7.182 16.063 2.566 1.00 96.62 85 ILE A C 1
ATOM 610 O O . ILE A 1 85 ? 7.346 17.152 2.024 1.00 96.62 85 ILE A O 1
ATOM 614 N N . ASN A 1 86 ? 8.116 15.108 2.544 1.00 96.44 86 ASN A N 1
ATOM 615 C CA . ASN A 1 86 ? 9.410 15.247 1.870 1.00 96.44 86 ASN A CA 1
ATOM 616 C C . ASN A 1 86 ? 9.432 14.648 0.452 1.00 96.44 86 ASN A C 1
ATOM 618 O O . ASN A 1 86 ? 10.503 14.465 -0.129 1.00 96.44 86 ASN A O 1
ATOM 622 N N . ARG A 1 87 ? 8.258 14.340 -0.105 1.00 96.00 87 ARG A N 1
ATOM 623 C CA . ARG A 1 87 ? 8.076 13.944 -1.502 1.00 96.00 87 ARG A CA 1
ATOM 624 C C . ARG A 1 87 ? 7.118 14.912 -2.182 1.00 96.00 87 ARG A C 1
ATOM 626 O O . ARG A 1 87 ? 6.126 15.339 -1.588 1.00 96.00 87 ARG A O 1
ATOM 633 N N . VAL A 1 88 ? 7.410 15.232 -3.436 1.00 95.12 88 VAL A N 1
ATOM 634 C CA . VAL A 1 88 ? 6.549 16.048 -4.296 1.00 95.12 88 VAL A CA 1
ATOM 635 C C . VAL A 1 88 ? 5.813 15.118 -5.252 1.00 95.12 88 VAL A C 1
ATOM 637 O O . VAL A 1 88 ? 6.361 14.107 -5.690 1.00 95.12 88 VAL A O 1
ATOM 640 N N . PHE A 1 89 ? 4.546 15.423 -5.515 1.00 95.94 89 PHE A N 1
ATOM 641 C CA . PHE A 1 89 ? 3.769 14.678 -6.494 1.00 95.94 89 PHE A CA 1
ATOM 642 C C . PHE A 1 89 ? 4.302 14.935 -7.908 1.00 95.94 89 PHE A C 1
ATOM 644 O O . PHE A 1 89 ? 4.356 16.085 -8.343 1.00 95.94 89 PHE A O 1
ATOM 651 N N . GLU A 1 90 ? 4.626 13.864 -8.628 1.00 95.75 90 GLU A N 1
ATOM 652 C CA . GLU A 1 90 ? 5.081 13.920 -10.015 1.00 95.75 90 GLU A CA 1
ATOM 653 C C . GLU A 1 90 ? 3.925 13.601 -10.978 1.00 95.75 90 GLU A C 1
ATOM 655 O O . GLU A 1 90 ? 3.112 12.721 -10.686 1.00 95.75 90 GLU A O 1
ATOM 660 N N . PRO A 1 91 ? 3.825 14.264 -12.148 1.00 95.00 91 PRO A N 1
ATOM 661 C CA . PRO A 1 91 ? 2.729 14.040 -13.094 1.00 95.00 91 PRO A CA 1
ATOM 662 C C . PRO A 1 91 ? 2.574 12.587 -13.559 1.00 95.00 91 PRO A C 1
ATOM 664 O O . PRO A 1 91 ? 1.452 12.161 -13.834 1.00 95.00 91 PRO A O 1
ATOM 667 N N . GLU A 1 92 ? 3.676 11.835 -13.622 1.00 94.44 92 GLU A N 1
ATOM 668 C CA . GLU A 1 92 ? 3.692 10.410 -13.975 1.00 94.44 92 GLU A CA 1
ATOM 669 C C . GLU A 1 92 ? 2.895 9.540 -12.995 1.00 94.44 92 GLU A C 1
ATOM 671 O O . GLU A 1 92 ? 2.349 8.519 -13.397 1.00 94.44 92 GLU A O 1
ATOM 676 N N . TYR A 1 93 ? 2.705 9.978 -11.744 1.00 95.06 93 TYR A N 1
ATOM 677 C CA . TYR A 1 93 ? 1.886 9.258 -10.766 1.00 95.06 93 TYR A CA 1
ATOM 678 C C . TYR A 1 93 ? 0.391 9.226 -11.131 1.00 95.06 93 TYR A C 1
ATOM 680 O O . TYR A 1 93 ? -0.370 8.490 -10.508 1.00 95.06 93 TYR A O 1
ATOM 688 N N . ASN A 1 94 ? -0.055 9.999 -12.128 1.00 93.88 94 ASN A N 1
ATOM 689 C CA . ASN A 1 94 ? -1.416 9.877 -12.661 1.00 93.88 94 ASN A CA 1
ATOM 690 C C . ASN A 1 94 ? -1.590 8.664 -13.586 1.00 93.88 94 ASN A C 1
ATOM 692 O O . ASN A 1 94 ? -2.722 8.251 -13.832 1.00 93.88 94 ASN A O 1
ATOM 696 N N . ASP A 1 95 ? -0.499 8.110 -14.114 1.00 94.94 95 ASP A N 1
ATOM 697 C CA . ASP A 1 95 ? -0.525 6.886 -14.903 1.00 94.94 95 ASP A CA 1
ATOM 698 C C . ASP A 1 95 ? -0.123 5.709 -14.017 1.00 94.94 95 ASP A C 1
ATOM 700 O O . ASP A 1 95 ? 1.054 5.519 -13.700 1.00 94.94 95 ASP A O 1
ATOM 704 N N . ILE A 1 96 ? -1.117 4.903 -13.640 1.00 91.69 96 ILE A N 1
ATOM 705 C CA . ILE A 1 96 ? -0.934 3.728 -12.781 1.00 91.69 96 ILE A CA 1
ATOM 706 C C . ILE A 1 96 ? -0.013 2.667 -13.394 1.00 91.69 96 ILE A C 1
ATOM 708 O O . ILE A 1 96 ? 0.466 1.808 -12.663 1.00 91.69 96 ILE A O 1
ATOM 712 N N . ASN A 1 97 ? 0.246 2.721 -14.706 1.00 93.50 97 ASN A N 1
ATOM 713 C CA . ASN A 1 97 ? 1.142 1.800 -15.408 1.00 93.50 97 ASN A CA 1
ATOM 714 C C . ASN A 1 97 ? 2.552 2.378 -15.611 1.00 93.50 97 ASN A C 1
ATOM 716 O O . ASN A 1 97 ? 3.411 1.710 -16.189 1.00 93.50 97 ASN A O 1
ATOM 720 N N . SER A 1 98 ? 2.812 3.607 -15.159 1.00 94.81 98 SER A N 1
ATOM 721 C CA . SER A 1 98 ? 4.120 4.243 -15.309 1.00 94.81 98 SER A CA 1
ATOM 722 C C . SER A 1 98 ? 5.169 3.656 -14.359 1.00 94.81 98 SER A C 1
ATOM 724 O O . SER A 1 98 ? 4.864 3.184 -13.259 1.00 94.81 98 SER A O 1
ATOM 726 N N . ALA A 1 99 ? 6.442 3.763 -14.755 1.00 93.56 99 ALA A N 1
ATOM 727 C CA . ALA A 1 99 ? 7.573 3.418 -13.892 1.00 93.56 99 ALA A CA 1
ATOM 728 C C . ALA A 1 99 ? 7.584 4.250 -12.600 1.00 93.56 99 ALA A C 1
ATOM 730 O O . ALA A 1 99 ? 7.855 3.718 -11.525 1.00 93.56 99 ALA A O 1
ATOM 731 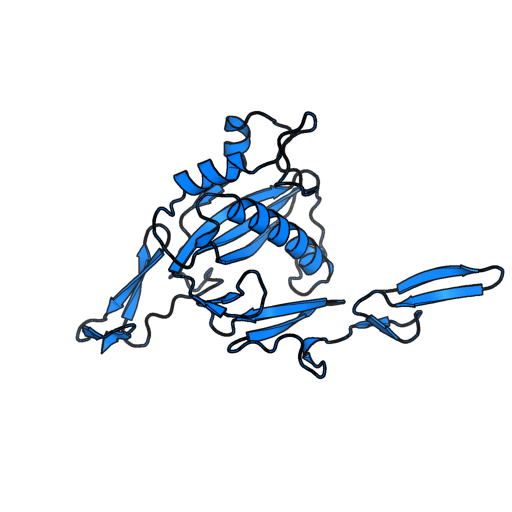N N . GLY A 1 100 ? 7.257 5.544 -12.694 1.00 94.31 100 GLY A N 1
ATOM 732 C CA . GLY A 1 100 ? 7.196 6.444 -11.547 1.00 94.31 100 GLY A CA 1
ATOM 733 C C . GLY A 1 100 ? 6.144 6.028 -10.530 1.00 94.31 100 GLY A C 1
ATOM 734 O O . GLY A 1 100 ? 6.453 5.899 -9.345 1.00 94.31 100 GLY A O 1
ATOM 735 N N . TYR A 1 101 ? 4.919 5.743 -10.990 1.00 95.06 101 TYR A N 1
ATOM 736 C CA . TYR A 1 101 ? 3.851 5.246 -10.123 1.00 95.06 101 TYR A CA 1
ATOM 737 C C . TYR A 1 101 ? 4.236 3.923 -9.461 1.00 95.06 101 TYR A C 1
ATOM 739 O O . TYR A 1 101 ? 4.059 3.754 -8.252 1.00 95.06 101 TYR A O 1
ATOM 747 N N . PHE A 1 102 ? 4.815 2.993 -10.225 1.00 94.94 102 PHE A N 1
ATOM 748 C CA . PHE A 1 102 ? 5.312 1.734 -9.683 1.00 94.94 102 PHE A CA 1
ATOM 749 C C . PHE A 1 102 ? 6.362 1.965 -8.589 1.00 94.94 102 PHE A C 1
ATOM 751 O O . PHE A 1 102 ? 6.221 1.443 -7.484 1.00 94.94 102 PHE A O 1
ATOM 758 N N . ALA A 1 103 ? 7.386 2.774 -8.867 1.00 94.50 103 ALA A N 1
ATOM 759 C CA . ALA A 1 103 ? 8.492 3.020 -7.951 1.00 94.50 103 ALA A CA 1
ATOM 760 C C . ALA A 1 103 ? 8.017 3.661 -6.641 1.00 94.50 103 ALA A C 1
ATOM 762 O O . ALA A 1 103 ? 8.346 3.164 -5.562 1.00 94.50 103 ALA A O 1
ATOM 763 N N . ILE A 1 104 ? 7.198 4.717 -6.712 1.00 95.25 104 ILE A N 1
ATOM 764 C CA . ILE A 1 104 ? 6.718 5.392 -5.502 1.00 95.25 104 ILE A CA 1
ATOM 765 C C . ILE A 1 104 ? 5.802 4.480 -4.680 1.00 95.25 104 ILE A C 1
ATOM 767 O O . ILE A 1 104 ? 5.954 4.399 -3.461 1.00 95.25 104 ILE A O 1
ATOM 771 N N . THR A 1 105 ? 4.904 3.729 -5.331 1.00 95.56 105 THR A N 1
ATOM 772 C CA . THR A 1 105 ? 4.017 2.793 -4.626 1.00 95.56 105 THR A CA 1
ATOM 773 C C . THR A 1 105 ? 4.795 1.651 -3.979 1.00 95.56 105 THR A C 1
ATOM 775 O O . THR A 1 105 ? 4.461 1.288 -2.858 1.00 95.56 105 THR A O 1
ATOM 778 N N . GLN A 1 106 ? 5.860 1.132 -4.606 1.00 93.81 106 GLN A N 1
ATOM 779 C CA . GLN A 1 106 ? 6.704 0.103 -3.983 1.00 93.81 106 GLN A CA 1
ATOM 780 C C . GLN A 1 106 ? 7.329 0.592 -2.673 1.00 93.81 106 GLN A C 1
ATOM 782 O O . GLN A 1 106 ? 7.235 -0.087 -1.653 1.00 93.81 106 GLN A O 1
ATOM 787 N N . VAL A 1 107 ? 7.937 1.783 -2.678 1.00 95.44 107 VAL A N 1
ATOM 788 C CA . VAL A 1 107 ? 8.591 2.337 -1.480 1.00 95.44 107 VAL A CA 1
ATOM 789 C C . VAL A 1 107 ? 7.577 2.544 -0.350 1.00 95.44 107 VAL A C 1
ATOM 791 O O . VAL A 1 107 ? 7.862 2.226 0.803 1.00 95.44 107 VAL A O 1
ATOM 794 N N . ILE A 1 108 ? 6.376 3.030 -0.679 1.00 97.06 108 ILE A N 1
ATOM 795 C CA . ILE A 1 108 ? 5.310 3.272 0.301 1.00 97.06 108 ILE A CA 1
ATOM 796 C C . ILE A 1 108 ? 4.749 1.961 0.864 1.00 97.06 108 ILE A C 1
ATOM 798 O O . ILE A 1 108 ? 4.601 1.849 2.080 1.00 97.06 108 ILE A O 1
ATOM 802 N N . ILE A 1 109 ? 4.451 0.979 0.004 1.00 95.50 109 ILE A N 1
ATOM 803 C CA . ILE A 1 109 ? 3.921 -0.331 0.411 1.00 95.50 109 ILE A CA 1
ATOM 804 C C . ILE A 1 109 ? 4.906 -1.016 1.356 1.00 95.50 109 ILE A C 1
ATOM 806 O O . ILE A 1 109 ? 4.506 -1.412 2.444 1.00 95.50 109 ILE A O 1
ATOM 810 N N . ILE A 1 110 ? 6.194 -1.083 0.999 1.00 94.75 110 ILE A N 1
ATOM 811 C CA . ILE A 1 110 ? 7.225 -1.720 1.835 1.00 94.75 110 ILE A CA 1
ATOM 812 C C . ILE A 1 110 ? 7.295 -1.070 3.221 1.00 94.75 110 ILE A C 1
ATOM 814 O O . ILE A 1 110 ? 7.338 -1.772 4.232 1.00 94.75 110 ILE A O 1
ATOM 818 N N . ALA A 1 111 ? 7.291 0.264 3.276 1.00 97.12 111 ALA A N 1
ATOM 819 C CA . ALA A 1 111 ? 7.363 0.990 4.538 1.00 97.12 111 ALA A CA 1
ATOM 820 C C . ALA A 1 111 ? 6.111 0.749 5.399 1.00 97.12 111 ALA A C 1
ATOM 822 O O . ALA A 1 111 ? 6.231 0.342 6.553 1.00 97.12 111 ALA A O 1
ATOM 823 N N . LEU A 1 112 ? 4.910 0.909 4.829 1.00 97.19 112 LEU A N 1
ATOM 824 C CA . LEU A 1 112 ? 3.659 0.636 5.541 1.00 97.19 112 LEU A CA 1
ATOM 825 C C . LEU A 1 112 ? 3.600 -0.817 6.028 1.00 97.19 112 LEU A C 1
ATOM 827 O O . LEU A 1 112 ? 3.319 -1.047 7.200 1.00 97.19 112 LEU A O 1
ATOM 831 N N . GLU A 1 113 ? 3.908 -1.798 5.178 1.00 95.94 113 GLU A N 1
ATOM 832 C CA . GLU A 1 113 ? 3.898 -3.207 5.573 1.00 95.94 113 GLU A CA 1
ATOM 833 C C . GLU A 1 113 ? 4.843 -3.491 6.741 1.00 95.94 113 GLU A C 1
ATOM 835 O O . GLU A 1 113 ? 4.456 -4.194 7.674 1.00 95.94 113 GLU A O 1
ATOM 840 N N . ALA A 1 114 ? 6.054 -2.928 6.735 1.00 95.88 114 ALA A N 1
ATOM 841 C CA . ALA A 1 114 ? 6.987 -3.078 7.847 1.00 95.88 114 ALA A CA 1
ATOM 842 C C . ALA A 1 114 ? 6.400 -2.524 9.157 1.00 95.88 114 ALA A C 1
ATOM 844 O O . ALA A 1 114 ? 6.474 -3.179 10.198 1.00 95.88 114 ALA A O 1
ATOM 845 N N . ASN A 1 115 ? 5.759 -1.354 9.105 1.00 96.19 115 ASN A N 1
ATOM 846 C CA . ASN A 1 115 ? 5.084 -0.763 10.256 1.00 96.19 115 ASN A CA 1
ATOM 847 C C . ASN A 1 115 ? 3.926 -1.640 10.759 1.00 96.19 115 ASN A C 1
ATOM 849 O O . ASN A 1 115 ? 3.900 -1.989 11.937 1.00 96.19 115 ASN A O 1
ATOM 853 N N . TYR A 1 116 ? 3.018 -2.077 9.881 1.00 96.31 116 TYR A N 1
ATOM 854 C CA . TYR A 1 116 ? 1.899 -2.949 10.261 1.00 96.31 116 TYR A CA 1
ATOM 855 C C . TYR A 1 116 ? 2.366 -4.290 10.840 1.00 96.31 116 TYR A C 1
ATOM 857 O O . TYR A 1 116 ? 1.800 -4.761 11.831 1.00 96.31 116 TYR A O 1
ATOM 865 N N . ARG A 1 117 ? 3.434 -4.883 10.291 1.00 95.56 117 ARG A N 1
ATOM 866 C CA . ARG A 1 117 ? 4.023 -6.132 10.806 1.00 95.56 117 ARG A CA 1
ATOM 867 C C . ARG A 1 117 ? 4.643 -5.983 12.198 1.00 95.56 117 ARG A C 1
ATOM 869 O O . ARG A 1 117 ? 4.685 -6.965 12.931 1.00 95.56 117 ARG A O 1
ATOM 876 N N . ASN A 1 118 ? 5.054 -4.774 12.578 1.00 95.88 118 ASN A N 1
ATOM 877 C CA . ASN A 1 118 ? 5.577 -4.459 13.911 1.00 95.88 118 ASN A CA 1
ATOM 878 C C . ASN A 1 118 ? 4.491 -4.096 14.940 1.00 95.88 118 ASN A C 1
ATOM 880 O O . ASN A 1 118 ? 4.811 -3.819 16.095 1.00 95.88 118 ASN A O 1
ATOM 884 N N . THR A 1 119 ? 3.215 -4.111 1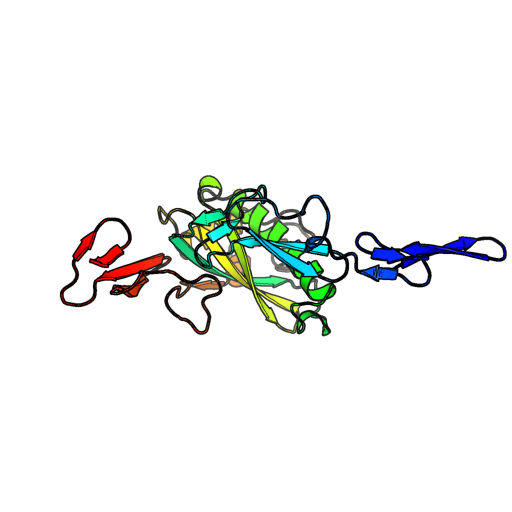4.552 1.00 95.88 119 THR A N 1
ATOM 885 C CA . THR A 1 119 ? 2.090 -3.990 15.491 1.00 95.88 119 THR A CA 1
ATOM 886 C C . THR A 1 119 ? 1.698 -5.353 16.056 1.00 95.88 119 THR A C 1
ATOM 888 O O . THR A 1 119 ? 2.069 -6.403 15.522 1.00 95.88 119 THR A O 1
ATOM 891 N N . ARG A 1 120 ? 0.820 -5.373 17.067 1.00 95.38 120 ARG A N 1
ATOM 892 C CA . ARG A 1 120 ? 0.195 -6.628 17.524 1.00 95.38 120 ARG A CA 1
ATOM 893 C C . ARG A 1 120 ? -0.590 -7.384 16.438 1.00 95.38 120 ARG A C 1
ATOM 895 O O . ARG A 1 120 ? -0.907 -8.556 16.626 1.00 95.38 120 ARG A O 1
ATOM 902 N N . PHE A 1 121 ? -0.936 -6.725 15.330 1.00 95.62 121 PHE A N 1
ATOM 903 C CA . PHE A 1 121 ? -1.685 -7.313 14.220 1.00 95.62 121 PHE A CA 1
ATOM 904 C C . PHE A 1 121 ? -0.788 -7.986 13.180 1.00 95.62 121 PHE A C 1
ATOM 906 O O . PHE A 1 121 ? -1.309 -8.593 12.249 1.00 95.62 121 PHE A O 1
ATOM 913 N N . GLY A 1 122 ? 0.540 -7.937 13.331 1.00 94.94 122 GLY A N 1
ATOM 914 C CA . GLY A 1 122 ? 1.474 -8.433 12.318 1.00 94.94 122 GLY A CA 1
ATOM 915 C C . GLY A 1 122 ? 1.265 -9.893 11.900 1.00 94.94 122 GLY A C 1
ATOM 916 O O . GLY A 1 122 ? 1.539 -10.237 10.755 1.00 94.94 122 GLY A O 1
ATOM 917 N N . ALA A 1 123 ? 0.727 -10.737 12.789 1.00 93.69 123 ALA A N 1
ATOM 918 C CA . ALA A 1 123 ? 0.420 -12.139 12.495 1.00 93.69 123 ALA A CA 1
ATOM 919 C C . ALA A 1 123 ? -0.829 -12.343 11.616 1.00 93.69 123 ALA A C 1
ATOM 921 O O . ALA A 1 123 ? -0.928 -13.360 10.934 1.00 93.69 123 ALA A O 1
ATOM 922 N N . ILE A 1 124 ? -1.782 -11.408 11.657 1.00 94.75 124 ILE A N 1
ATOM 923 C CA . ILE A 1 124 ? -3.032 -11.465 10.880 1.00 94.75 124 ILE A CA 1
ATOM 924 C C . ILE A 1 124 ? -3.040 -10.482 9.701 1.00 94.75 124 ILE A C 1
ATOM 926 O O . ILE A 1 124 ? -3.923 -10.532 8.850 1.00 94.75 124 ILE A O 1
ATOM 930 N N . PHE A 1 125 ? -2.064 -9.576 9.657 1.00 95.81 125 PHE A N 1
ATOM 931 C CA . PHE A 1 125 ? -1.880 -8.599 8.597 1.00 95.81 125 PHE A CA 1
ATOM 932 C C . PHE A 1 125 ? -1.417 -9.269 7.301 1.00 95.81 125 PHE A C 1
ATOM 934 O O . PHE A 1 125 ? -0.403 -9.977 7.276 1.00 95.81 125 PHE A O 1
ATOM 941 N N . VAL A 1 126 ? -2.148 -9.013 6.217 1.00 94.94 126 VAL A N 1
ATOM 942 C CA . VAL A 1 126 ? -1.869 -9.601 4.906 1.00 94.94 126 VAL A CA 1
ATOM 943 C C . VAL A 1 126 ? -1.010 -8.645 4.084 1.00 94.94 126 VAL A C 1
ATOM 945 O O . VAL A 1 126 ? 0.145 -8.979 3.802 1.00 94.94 126 VAL A O 1
ATOM 948 N N . GLY A 1 127 ? -1.514 -7.442 3.788 1.00 94.06 127 GLY A N 1
ATOM 949 C CA . GLY A 1 127 ? -0.782 -6.464 2.986 1.00 94.06 127 GLY A CA 1
ATOM 950 C C . GLY A 1 127 ? -1.438 -5.086 2.896 1.00 94.06 127 GLY A C 1
ATOM 951 O O . GLY A 1 127 ? -2.415 -4.774 3.583 1.00 94.06 127 GLY A O 1
ATOM 952 N N . ILE A 1 128 ? -0.854 -4.246 2.039 1.00 95.00 128 ILE A N 1
ATOM 953 C CA . ILE A 1 128 ? -1.345 -2.901 1.721 1.00 95.00 128 ILE A CA 1
ATOM 954 C C . ILE A 1 128 ? -1.798 -2.833 0.264 1.00 95.00 128 ILE A C 1
ATOM 956 O O . ILE A 1 128 ? -1.090 -3.273 -0.640 1.00 95.00 128 ILE A O 1
ATOM 960 N N . ILE A 1 129 ? -2.942 -2.193 0.024 1.00 93.50 129 ILE A N 1
ATOM 961 C CA . ILE A 1 129 ? -3.382 -1.777 -1.312 1.00 93.50 129 ILE A CA 1
ATOM 962 C C . ILE A 1 129 ? -3.410 -0.257 -1.363 1.00 93.50 129 ILE A C 1
ATOM 964 O O . ILE A 1 129 ? -4.198 0.361 -0.656 1.00 93.50 129 ILE A O 1
ATOM 968 N N . ILE A 1 130 ? -2.599 0.365 -2.218 1.00 94.62 130 ILE A N 1
ATOM 969 C CA . ILE A 1 130 ? -2.723 1.806 -2.478 1.00 94.62 130 ILE A CA 1
ATOM 970 C C . ILE A 1 130 ? -3.917 2.030 -3.406 1.00 94.62 130 ILE A C 1
ATOM 972 O O . ILE A 1 130 ? -3.960 1.485 -4.505 1.00 94.62 130 ILE A O 1
ATOM 976 N N . THR A 1 131 ? -4.876 2.844 -2.968 1.00 92.81 131 THR A N 1
ATOM 977 C CA . THR A 1 131 ? -6.094 3.156 -3.732 1.00 92.81 131 THR A CA 1
ATOM 978 C C . THR A 1 131 ? -6.000 4.495 -4.439 1.00 92.81 131 THR A C 1
ATOM 980 O O . THR A 1 131 ? -6.591 4.677 -5.504 1.00 92.81 131 THR A O 1
ATOM 983 N N . ARG A 1 132 ? -5.247 5.444 -3.875 1.00 92.81 132 ARG A N 1
ATOM 984 C CA . ARG A 1 132 ? -5.077 6.770 -4.467 1.00 92.81 132 ARG A CA 1
ATOM 985 C C . ARG A 1 132 ? -3.747 7.386 -4.067 1.00 92.81 132 ARG A C 1
ATOM 987 O O . ARG A 1 132 ? -3.377 7.369 -2.899 1.00 92.81 132 ARG A O 1
ATOM 994 N N . ILE A 1 133 ? -3.082 8.006 -5.038 1.00 95.56 133 ILE A N 1
ATOM 995 C CA . ILE A 1 133 ? -2.028 8.994 -4.797 1.00 95.56 133 ILE A CA 1
ATOM 996 C C . ILE A 1 133 ? -2.539 10.333 -5.317 1.00 95.56 133 ILE A C 1
ATOM 998 O O . ILE A 1 133 ? -3.119 10.378 -6.402 1.00 95.56 133 ILE A O 1
ATOM 1002 N N . TYR A 1 134 ? -2.364 11.415 -4.559 1.00 95.38 134 TYR A N 1
ATOM 1003 C CA . TYR A 1 134 ? -2.907 12.719 -4.940 1.00 95.38 134 TYR A CA 1
ATOM 1004 C C . TYR A 1 134 ? -1.943 13.900 -4.714 1.00 95.38 134 TYR A C 1
ATOM 1006 O O . TYR A 1 134 ? -0.994 13.784 -3.930 1.00 95.38 134 TYR A O 1
ATOM 1014 N N . PRO A 1 135 ? -2.158 15.032 -5.425 1.00 92.75 135 PRO A N 1
ATOM 1015 C CA . PRO A 1 135 ? -1.182 16.118 -5.526 1.00 92.75 135 PRO A CA 1
ATOM 1016 C C . PRO A 1 135 ? -0.982 16.960 -4.261 1.00 92.75 135 PRO A C 1
ATOM 1018 O O . PRO A 1 135 ? -1.828 17.013 -3.368 1.00 92.75 135 PRO A O 1
ATOM 1021 N N . GLY A 1 136 ? 0.132 17.700 -4.252 1.00 88.94 136 GLY A N 1
ATOM 1022 C CA . GLY A 1 136 ? 0.642 18.471 -3.119 1.00 88.94 136 GLY A CA 1
ATOM 1023 C C . GLY A 1 136 ? 1.990 17.901 -2.684 1.00 88.94 136 GLY A C 1
ATOM 1024 O O . GLY A 1 136 ? 2.818 17.540 -3.522 1.00 88.94 136 GLY A O 1
ATOM 1025 N N . SER A 1 137 ? 2.190 17.752 -1.375 1.00 88.81 137 SER A N 1
ATOM 1026 C CA . SER A 1 137 ? 3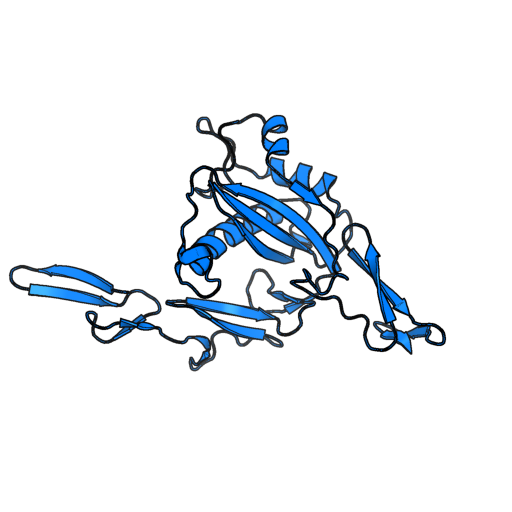.031 16.635 -0.927 1.00 88.81 137 SER A CA 1
ATOM 1027 C C . SER A 1 137 ? 2.325 15.331 -1.292 1.00 88.81 137 SER A C 1
ATOM 1029 O O . SER A 1 137 ? 1.096 15.331 -1.375 1.00 88.81 137 SER A O 1
ATOM 1031 N N . VAL A 1 138 ? 3.065 14.243 -1.489 1.00 96.44 138 VAL A N 1
ATOM 1032 C CA . VAL A 1 138 ? 2.476 12.961 -1.904 1.00 96.44 138 VAL A CA 1
ATOM 1033 C C . VAL A 1 138 ? 1.479 12.482 -0.844 1.00 96.44 138 VAL A C 1
ATOM 1035 O O . VAL A 1 138 ? 1.867 12.014 0.227 1.00 96.44 138 VAL A O 1
ATOM 1038 N N . GLY A 1 139 ? 0.189 12.660 -1.125 1.00 96.50 139 GLY A N 1
ATOM 1039 C CA . GLY A 1 139 ? -0.903 12.124 -0.326 1.00 96.50 139 GLY A CA 1
ATOM 1040 C C . GLY A 1 139 ? -1.236 10.716 -0.792 1.00 96.50 139 GLY A C 1
ATOM 1041 O O . GLY A 1 139 ? -1.210 10.458 -1.996 1.00 96.50 139 GLY A O 1
ATOM 1042 N N . VAL A 1 140 ? -1.514 9.816 0.145 1.00 97.19 140 VAL A N 1
ATOM 1043 C CA . VAL A 1 140 ? -1.735 8.395 -0.130 1.00 97.19 140 VAL A CA 1
ATOM 1044 C C . VAL A 1 140 ? -2.954 7.931 0.645 1.00 97.19 140 VAL A C 1
ATOM 1046 O O . VAL A 1 140 ? -2.948 7.996 1.873 1.00 97.19 140 VAL A O 1
ATOM 1049 N N . ASP A 1 141 ? -3.953 7.416 -0.063 1.00 96.25 141 ASP A N 1
ATOM 1050 C CA . ASP A 1 141 ? -4.986 6.573 0.530 1.00 96.25 141 ASP A CA 1
ATOM 1051 C C . ASP A 1 141 ? -4.662 5.116 0.229 1.00 96.25 141 ASP A C 1
ATOM 1053 O O . ASP A 1 141 ? -4.245 4.759 -0.881 1.00 96.25 141 ASP A O 1
ATOM 1057 N N . TYR A 1 142 ? -4.848 4.276 1.234 1.00 96.19 142 TYR A N 1
ATOM 1058 C CA . TYR A 1 142 ? -4.563 2.860 1.146 1.00 96.19 142 TYR A CA 1
ATOM 1059 C C . TYR A 1 142 ? -5.562 2.050 1.963 1.00 96.19 142 TYR A C 1
ATOM 1061 O O . TYR A 1 142 ? -6.296 2.579 2.795 1.00 96.19 142 TYR A O 1
ATOM 1069 N N . VAL A 1 143 ? -5.575 0.747 1.726 1.00 95.44 143 VAL A N 1
ATOM 1070 C CA . VAL A 1 143 ? -6.339 -0.225 2.498 1.00 95.44 143 VAL A CA 1
ATOM 1071 C C . VAL A 1 143 ? -5.356 -1.206 3.111 1.00 95.44 143 VAL A C 1
ATOM 1073 O O . VAL A 1 143 ? -4.569 -1.823 2.393 1.00 95.44 143 VAL A O 1
ATOM 1076 N N . ALA A 1 144 ? -5.386 -1.319 4.435 1.00 95.88 144 ALA A N 1
ATOM 1077 C CA . ALA A 1 144 ? -4.709 -2.381 5.162 1.00 95.88 144 ALA A CA 1
ATOM 1078 C C . ALA A 1 144 ? -5.655 -3.574 5.290 1.00 95.88 144 ALA A C 1
ATOM 1080 O O . ALA A 1 144 ? -6.792 -3.409 5.737 1.00 95.88 144 ALA A O 1
ATOM 1081 N N . THR A 1 145 ? -5.181 -4.752 4.898 1.00 95.19 145 THR A N 1
ATOM 1082 C CA . THR A 1 145 ? -5.982 -5.977 4.832 1.00 95.19 145 THR A CA 1
ATOM 1083 C C . THR A 1 145 ? -5.521 -7.001 5.864 1.00 95.19 145 THR A C 1
ATOM 1085 O O . THR A 1 145 ? -4.338 -7.091 6.218 1.00 95.19 145 THR A O 1
ATOM 1088 N N . PHE A 1 146 ? -6.465 -7.802 6.350 1.00 95.25 146 PHE A N 1
ATOM 1089 C CA . PHE A 1 146 ? -6.222 -8.815 7.370 1.00 95.25 146 PHE A CA 1
ATOM 1090 C C . PHE A 1 146 ? -6.956 -10.116 7.037 1.00 95.25 146 PHE A C 1
ATOM 1092 O O . PHE A 1 146 ? -8.054 -10.110 6.478 1.00 95.25 146 PHE A O 1
ATOM 1099 N N . ASN A 1 147 ? -6.365 -11.243 7.433 1.00 94.62 147 ASN A N 1
ATOM 1100 C CA . ASN A 1 147 ? -6.953 -12.580 7.294 1.00 94.62 147 ASN A CA 1
ATOM 1101 C C . ASN A 1 147 ? -7.780 -13.000 8.525 1.00 94.62 147 ASN A C 1
ATOM 1103 O O . ASN A 1 147 ? -8.228 -14.142 8.626 1.00 94.62 147 ASN A O 1
ATOM 1107 N N . ASN A 1 148 ? -7.971 -12.080 9.474 1.00 93.44 148 ASN A N 1
ATOM 1108 C CA . ASN A 1 148 ? -8.805 -12.249 10.656 1.00 93.44 148 ASN A CA 1
ATOM 1109 C C . ASN A 1 148 ? -9.337 -10.880 11.118 1.00 93.44 148 ASN A C 1
ATOM 1111 O O . ASN A 1 148 ? -8.643 -9.874 10.996 1.00 93.44 148 ASN A O 1
ATOM 1115 N N . THR A 1 149 ? -10.539 -10.845 11.689 1.00 91.12 149 THR A N 1
ATOM 1116 C CA . THR A 1 149 ? -11.174 -9.631 12.231 1.00 91.12 149 THR A CA 1
ATOM 1117 C C . THR A 1 149 ? -10.828 -9.371 13.704 1.00 91.12 149 THR A C 1
ATOM 1119 O O . THR A 1 149 ? -11.092 -8.290 14.234 1.00 91.12 149 THR A O 1
ATOM 1122 N N . ASN A 1 150 ? -10.231 -10.341 14.406 1.00 91.81 150 ASN A N 1
ATOM 1123 C CA . ASN A 1 150 ? -10.066 -10.287 15.857 1.00 91.81 150 ASN A CA 1
ATOM 1124 C C . ASN A 1 150 ? -9.209 -9.092 16.321 1.00 91.81 150 ASN A C 1
ATOM 1126 O O . ASN A 1 150 ? -8.005 -9.018 16.074 1.00 91.81 150 ASN A O 1
ATOM 1130 N N . GLY A 1 151 ? -9.841 -8.167 17.047 1.00 88.56 151 GLY A N 1
ATOM 1131 C CA . GLY A 1 151 ? -9.201 -6.991 17.639 1.00 88.56 151 GLY A CA 1
ATOM 1132 C C . GLY A 1 151 ? -8.918 -5.840 16.667 1.00 88.56 151 GLY A C 1
ATOM 1133 O O . GLY A 1 151 ? -8.413 -4.803 17.123 1.00 88.56 151 GLY A O 1
ATOM 1134 N N . VAL A 1 152 ? -9.238 -6.006 15.378 1.00 92.75 152 VAL A N 1
ATOM 1135 C CA . VAL A 1 152 ? -9.047 -5.008 14.318 1.00 92.75 152 VAL A CA 1
ATOM 1136 C C . VAL A 1 152 ? -10.141 -3.948 14.418 1.00 92.75 152 VAL A C 1
ATOM 1138 O O . VAL A 1 152 ? -11.323 -4.234 14.256 1.00 92.75 152 VAL A O 1
ATOM 1141 N N . ASN A 1 153 ? -9.753 -2.706 14.695 1.00 90.94 153 ASN A N 1
ATOM 1142 C CA . ASN A 1 153 ? -10.620 -1.536 14.569 1.00 90.94 153 ASN A CA 1
ATOM 1143 C C . ASN A 1 153 ? -9.783 -0.272 14.352 1.00 90.94 153 ASN A C 1
ATOM 1145 O O . ASN A 1 153 ? -8.589 -0.249 14.661 1.00 90.94 153 ASN A O 1
ATOM 1149 N N . ASN A 1 154 ? -10.432 0.786 13.871 1.00 88.75 154 ASN A N 1
ATOM 1150 C CA . ASN A 1 154 ? -9.785 2.039 13.476 1.00 88.75 154 ASN A CA 1
ATOM 1151 C C . ASN A 1 154 ? -8.948 2.664 14.608 1.00 88.75 154 ASN A C 1
ATOM 1153 O O . ASN A 1 154 ? -7.822 3.094 14.376 1.00 88.75 154 ASN A O 1
ATOM 1157 N N . GLN A 1 155 ? -9.465 2.672 15.843 1.00 87.31 155 GLN A N 1
ATOM 1158 C CA . GLN A 1 155 ? -8.788 3.289 16.991 1.00 87.31 155 GLN A CA 1
ATOM 1159 C C . GLN A 1 155 ? -7.544 2.506 17.413 1.00 87.31 155 GLN A C 1
ATOM 1161 O O . GLN A 1 155 ? -6.479 3.086 17.609 1.00 87.31 155 GLN A O 1
ATOM 1166 N N . ASN A 1 156 ? -7.669 1.184 17.523 1.00 91.75 156 ASN A N 1
ATOM 1167 C CA . ASN A 1 156 ? -6.565 0.317 17.905 1.00 91.75 156 ASN A CA 1
ATOM 1168 C C . ASN A 1 156 ? -5.462 0.323 16.843 1.00 91.75 156 ASN A C 1
ATOM 1170 O O . ASN A 1 156 ? -4.289 0.350 17.192 1.00 91.75 156 ASN A O 1
ATOM 1174 N N . LEU A 1 157 ? -5.822 0.326 15.555 1.00 92.25 157 LEU A N 1
ATOM 1175 C CA . LEU A 1 157 ? -4.845 0.409 14.469 1.00 92.25 157 LEU A CA 1
ATOM 1176 C C . LEU A 1 157 ? -4.082 1.727 14.492 1.00 92.25 157 LEU A C 1
ATOM 1178 O O . LEU A 1 157 ? -2.860 1.710 14.392 1.00 92.25 157 LEU A O 1
ATOM 1182 N N . GLN A 1 158 ? -4.776 2.852 14.677 1.00 91.81 158 GLN A N 1
ATOM 1183 C CA . GLN A 1 158 ? -4.119 4.149 14.789 1.00 91.81 158 GLN A CA 1
ATOM 1184 C C . GLN A 1 158 ? -3.145 4.174 15.976 1.00 91.81 158 GLN A C 1
ATOM 1186 O O . GLN A 1 158 ? -1.997 4.581 15.812 1.00 91.81 158 GLN A O 1
ATOM 1191 N N . GLN A 1 159 ? -3.580 3.705 17.151 1.00 92.25 159 GLN A N 1
ATOM 1192 C CA . GLN A 1 159 ? -2.743 3.649 18.354 1.00 92.25 159 GLN A CA 1
ATOM 1193 C C . GLN A 1 159 ? -1.497 2.784 18.152 1.00 92.25 159 GLN A C 1
ATOM 1195 O O . GLN A 1 159 ? -0.403 3.217 18.490 1.00 92.25 159 GLN A O 1
ATOM 1200 N N . GLU A 1 160 ? -1.646 1.592 17.578 1.00 94.38 160 GLU A N 1
ATOM 1201 C CA . GLU A 1 160 ? -0.522 0.686 17.339 1.00 94.38 160 GLU A CA 1
ATOM 1202 C C . GLU A 1 160 ? 0.424 1.237 16.265 1.00 94.38 160 GLU A C 1
ATOM 1204 O O . GLU A 1 160 ? 1.637 1.220 16.448 1.00 94.38 160 GLU A O 1
ATOM 1209 N N . LEU A 1 161 ? -0.102 1.776 15.159 1.00 94.75 161 LEU A N 1
ATOM 1210 C CA . LEU A 1 161 ? 0.727 2.239 14.047 1.00 94.75 161 LEU A CA 1
ATOM 1211 C C . LEU A 1 161 ? 1.601 3.438 14.443 1.00 94.75 161 LEU A C 1
ATOM 1213 O O . LEU A 1 161 ? 2.784 3.465 14.106 1.00 94.75 161 LEU A O 1
ATOM 1217 N N . ILE A 1 162 ? 1.061 4.386 15.218 1.00 95.12 162 ILE A N 1
ATOM 1218 C CA . ILE A 1 162 ? 1.800 5.554 15.734 1.00 95.12 162 ILE A CA 1
ATOM 1219 C C . ILE A 1 162 ? 3.028 5.132 16.544 1.00 95.12 162 ILE A C 1
ATOM 1221 O O . ILE A 1 162 ? 4.061 5.802 16.485 1.00 95.12 162 ILE A O 1
ATOM 1225 N N . GLU A 1 163 ? 2.932 4.031 17.288 1.00 95.06 163 GLU A N 1
ATOM 1226 C CA . GLU A 1 163 ? 4.029 3.507 18.106 1.00 95.06 163 GLU A CA 1
ATOM 1227 C C . GLU A 1 163 ? 5.164 2.907 17.265 1.00 95.06 163 GLU A C 1
ATOM 1229 O O . GLU A 1 163 ? 6.295 2.825 17.739 1.00 95.06 163 GLU A O 1
ATOM 1234 N N . THR A 1 164 ? 4.894 2.546 16.007 1.00 95.81 164 THR A N 1
ATOM 1235 C CA . THR A 1 164 ? 5.888 1.955 15.095 1.00 95.81 164 THR A CA 1
ATOM 1236 C C . THR A 1 164 ? 6.665 2.982 14.266 1.00 95.81 164 THR A C 1
ATOM 1238 O O . THR A 1 164 ? 7.620 2.621 13.578 1.00 95.81 164 THR A O 1
ATOM 1241 N N . PHE A 1 165 ? 6.263 4.255 14.279 1.00 96.25 165 PHE A N 1
ATOM 1242 C CA . PHE A 1 165 ? 6.957 5.301 13.527 1.00 96.25 165 PHE A CA 1
ATOM 1243 C C . PHE A 1 165 ? 8.306 5.665 14.144 1.00 96.25 165 PHE A C 1
ATOM 1245 O O . PHE A 1 165 ? 8.525 5.534 15.349 1.00 96.25 165 PHE A O 1
ATOM 1252 N N . ASN A 1 166 ? 9.205 6.178 13.308 1.00 96.69 166 ASN A N 1
ATOM 1253 C CA . ASN A 1 166 ? 10.517 6.626 13.744 1.00 96.69 166 ASN A CA 1
ATOM 1254 C C . ASN A 1 166 ? 10.488 8.127 14.055 1.00 96.69 166 ASN A C 1
ATOM 1256 O O . ASN A 1 166 ? 10.335 8.963 13.161 1.00 96.69 166 ASN A O 1
ATOM 1260 N N . TYR A 1 167 ? 10.632 8.464 15.336 1.00 96.38 167 TYR A N 1
ATOM 1261 C CA . TYR A 1 167 ? 10.629 9.835 15.840 1.00 96.38 167 TYR A CA 1
ATOM 1262 C C . TYR A 1 167 ? 12.064 10.318 16.030 1.00 96.38 167 TYR A C 1
ATOM 1264 O O . TYR A 1 167 ? 12.795 9.822 16.887 1.00 96.38 167 TYR A O 1
ATOM 1272 N N . THR A 1 168 ? 12.460 11.325 15.257 1.00 95.62 168 THR A N 1
ATOM 1273 C CA . THR A 1 168 ? 13.813 11.894 15.293 1.00 95.62 168 THR A CA 1
ATOM 1274 C C . THR A 1 168 ? 13.763 13.385 15.608 1.00 95.62 168 THR A C 1
ATOM 1276 O O . THR A 1 168 ? 12.707 14.005 15.558 1.00 95.62 168 THR A O 1
ATOM 1279 N N . ASN A 1 169 ? 14.917 14.016 15.836 1.00 94.31 169 ASN A N 1
ATOM 1280 C CA . ASN A 1 169 ? 14.986 15.478 15.970 1.00 94.31 169 ASN A CA 1
ATOM 1281 C C . ASN A 1 169 ? 14.583 16.228 14.685 1.00 94.31 169 ASN A C 1
ATOM 1283 O O . ASN A 1 169 ? 14.276 17.413 14.745 1.00 94.31 169 ASN A O 1
ATOM 1287 N N . ASN A 1 170 ? 14.581 15.543 13.538 1.00 93.12 170 ASN A N 1
ATOM 1288 C CA . ASN A 1 170 ? 14.252 16.105 12.231 1.00 93.12 170 ASN A CA 1
ATOM 1289 C C . ASN A 1 170 ? 12.822 15.757 11.792 1.00 93.12 170 ASN A C 1
ATOM 1291 O O . ASN A 1 170 ? 12.535 15.813 10.599 1.00 93.12 170 ASN A O 1
ATOM 1295 N N . GLY A 1 171 ? 11.947 15.371 12.724 1.00 96.25 171 GLY A N 1
ATOM 1296 C CA . GLY A 1 171 ? 10.559 14.998 12.462 1.00 96.25 171 GLY A CA 1
ATOM 1297 C C . GLY A 1 171 ? 10.316 13.492 12.523 1.00 96.25 171 GLY A C 1
ATOM 1298 O O . GLY A 1 171 ? 11.163 12.720 12.988 1.00 96.25 171 GLY A O 1
ATOM 1299 N N . THR A 1 172 ? 9.136 13.092 12.057 1.00 97.62 172 THR A N 1
ATOM 1300 C CA . THR A 1 172 ? 8.634 11.717 12.142 1.00 97.62 172 THR A CA 1
ATOM 1301 C C . THR A 1 172 ? 8.587 11.057 10.771 1.00 97.62 172 THR A C 1
ATOM 1303 O O . THR A 1 172 ? 8.081 11.641 9.807 1.00 97.62 172 THR A O 1
ATOM 1306 N N . PHE A 1 173 ? 9.091 9.829 10.703 1.00 97.50 173 PHE A N 1
ATOM 1307 C CA . PHE A 1 173 ? 9.240 9.038 9.488 1.00 97.50 173 PHE A CA 1
ATOM 1308 C C . PHE A 1 173 ? 8.435 7.743 9.573 1.00 97.50 173 PHE A C 1
ATOM 1310 O O . PHE A 1 173 ? 8.194 7.203 10.659 1.00 97.50 173 PHE A O 1
ATOM 1317 N N . LEU A 1 174 ? 8.013 7.249 8.412 1.00 95.69 174 LEU A N 1
ATOM 1318 C CA . LEU A 1 174 ? 7.316 5.978 8.292 1.00 95.69 174 LEU A CA 1
ATOM 1319 C C . LEU A 1 174 ? 8.314 4.822 8.474 1.00 95.69 174 LEU A C 1
ATOM 1321 O O . LEU A 1 174 ? 8.985 4.410 7.526 1.00 95.69 174 LEU A O 1
ATOM 1325 N N . GLY A 1 175 ? 8.455 4.356 9.716 1.00 87.44 175 GLY A N 1
ATOM 1326 C CA . GLY A 1 175 ? 9.438 3.334 10.088 1.00 87.44 175 GLY A CA 1
ATOM 1327 C C . GLY A 1 175 ? 10.875 3.782 9.799 1.00 87.44 175 GLY A C 1
ATOM 1328 O O . GLY A 1 175 ? 11.208 4.957 9.940 1.00 87.44 175 GLY A O 1
ATOM 1329 N N . ASP A 1 176 ? 11.722 2.857 9.352 1.00 85.19 176 ASP A N 1
ATOM 1330 C CA . ASP A 1 176 ? 13.122 3.139 8.986 1.00 85.19 176 ASP A CA 1
ATOM 1331 C C . ASP A 1 176 ? 13.287 3.696 7.560 1.00 85.19 176 ASP A C 1
ATOM 1333 O O . ASP A 1 176 ? 14.404 3.807 7.051 1.00 85.19 176 ASP A O 1
ATOM 1337 N N . SER A 1 177 ? 12.182 4.034 6.888 1.00 91.50 177 SER A N 1
ATOM 1338 C CA . SER A 1 177 ? 12.228 4.621 5.550 1.00 91.50 177 SER A CA 1
ATOM 1339 C C . SER A 1 177 ? 12.649 6.093 5.583 1.00 91.50 177 SER A C 1
ATOM 1341 O O . SER A 1 177 ? 12.606 6.770 6.611 1.00 91.50 177 SER A O 1
ATOM 1343 N N . ASP A 1 178 ? 12.994 6.629 4.414 1.00 94.31 178 ASP A N 1
ATOM 1344 C CA . ASP A 1 178 ? 13.204 8.063 4.239 1.00 94.31 178 ASP A CA 1
ATOM 1345 C C . ASP A 1 178 ? 11.891 8.833 4.007 1.00 94.31 178 ASP A C 1
ATOM 1347 O O . ASP A 1 178 ? 11.936 10.023 3.712 1.00 94.31 178 ASP A O 1
ATOM 1351 N N . LEU A 1 179 ? 10.717 8.201 4.145 1.00 97.06 179 LEU A N 1
ATOM 1352 C CA . LEU A 1 179 ? 9.415 8.838 3.939 1.00 97.06 179 LEU A CA 1
ATOM 1353 C C . LEU A 1 179 ? 8.995 9.612 5.192 1.00 97.06 179 LEU A C 1
ATOM 1355 O O . LEU A 1 179 ? 8.574 9.040 6.200 1.00 97.06 179 LEU A O 1
ATOM 1359 N N . LYS A 1 180 ? 9.085 10.939 5.128 1.00 97.62 180 LYS A N 1
ATOM 1360 C CA . LYS A 1 180 ? 8.746 11.826 6.242 1.00 97.62 180 LYS A CA 1
ATOM 1361 C C . LYS A 1 180 ? 7.249 12.111 6.269 1.00 97.62 180 LYS A C 1
ATOM 1363 O O . LYS A 1 180 ? 6.704 12.605 5.285 1.00 97.62 180 LYS A O 1
ATOM 1368 N N . LEU A 1 181 ? 6.606 11.867 7.408 1.00 97.00 181 LEU A N 1
ATOM 1369 C CA . LEU A 1 181 ? 5.172 12.092 7.617 1.00 97.00 181 LEU A CA 1
ATOM 1370 C C . LEU A 1 181 ? 4.877 13.467 8.229 1.00 97.00 181 LEU A C 1
ATOM 1372 O O . LEU A 1 181 ? 3.868 14.091 7.911 1.00 97.00 181 LEU A O 1
ATOM 1376 N N . SER A 1 182 ? 5.751 13.948 9.118 1.00 96.81 182 SER A N 1
ATOM 1377 C CA . SER A 1 182 ? 5.540 15.208 9.837 1.00 96.81 182 SER A CA 1
ATOM 1378 C C . SER A 1 182 ? 6.851 15.847 10.296 1.00 96.81 182 SER A C 1
ATOM 1380 O O . SER A 1 182 ? 7.846 15.162 10.528 1.00 96.81 182 SER A O 1
ATOM 1382 N N . GLU A 1 183 ? 6.844 17.172 10.450 1.00 96.31 183 GLU A N 1
ATOM 1383 C CA . GLU A 1 183 ? 7.887 17.925 11.168 1.00 96.31 183 GLU A CA 1
ATOM 1384 C C . GLU A 1 183 ? 7.758 17.771 12.693 1.00 96.31 183 GLU A C 1
ATOM 1386 O O . GLU A 1 183 ? 8.719 17.978 13.429 1.00 96.31 183 GLU A O 1
ATOM 1391 N N . GLU A 1 184 ? 6.573 17.398 13.180 1.00 95.56 184 GLU A N 1
ATOM 1392 C CA . GLU A 1 184 ? 6.321 17.176 14.600 1.00 95.56 184 GLU A CA 1
ATOM 1393 C C . GLU A 1 184 ? 6.941 15.857 15.072 1.00 95.56 184 GLU A C 1
ATOM 1395 O O . GLU A 1 184 ? 7.019 14.877 14.329 1.00 95.56 184 GLU A O 1
ATOM 1400 N N . THR A 1 185 ? 7.335 15.829 16.344 1.00 94.88 185 THR A N 1
ATOM 1401 C CA . THR A 1 185 ? 7.892 14.650 17.033 1.00 94.88 185 THR A CA 1
ATOM 1402 C C . THR A 1 185 ? 7.011 14.189 18.195 1.00 94.88 185 THR A C 1
ATOM 1404 O O . THR A 1 185 ? 7.250 13.149 18.806 1.00 94.88 185 THR A O 1
ATOM 1407 N N . ASN A 1 186 ? 5.966 14.959 18.511 1.00 94.50 186 ASN A N 1
ATOM 1408 C CA . ASN A 1 186 ? 4.980 14.593 19.513 1.00 94.50 186 ASN A CA 1
ATOM 1409 C C . ASN A 1 186 ? 3.959 13.621 18.904 1.00 94.50 186 ASN A C 1
ATOM 1411 O O . ASN A 1 186 ? 3.204 13.997 18.008 1.00 94.50 186 ASN A O 1
ATOM 1415 N N . LYS A 1 187 ? 3.902 12.398 19.440 1.00 94.19 187 LYS A N 1
ATOM 1416 C CA . LYS A 1 187 ? 3.002 11.325 18.988 1.00 94.19 187 LYS A CA 1
ATOM 1417 C C . LYS A 1 187 ? 1.544 11.758 18.846 1.00 94.19 187 LYS A C 1
ATOM 1419 O O . LYS A 1 187 ? 0.916 11.435 17.846 1.00 94.19 187 LYS A O 1
ATOM 1424 N N . THR A 1 188 ? 1.015 12.527 19.799 1.00 92.56 188 THR A N 1
ATOM 1425 C CA . THR A 1 188 ? -0.385 12.977 19.775 1.00 92.56 188 THR A CA 1
ATOM 1426 C C . THR A 1 188 ? -0.662 13.891 18.587 1.00 92.56 188 THR A C 1
ATOM 1428 O O . THR A 1 188 ? -1.697 13.755 17.951 1.00 92.56 188 THR A O 1
ATOM 1431 N N . LYS A 1 189 ? 0.279 14.774 18.238 1.00 93.50 189 LYS A N 1
ATOM 1432 C CA . LYS A 1 189 ? 0.150 15.623 17.046 1.00 93.50 189 LYS A CA 1
ATOM 1433 C C . LYS A 1 189 ? 0.360 14.844 15.751 1.00 93.50 189 LYS A C 1
ATOM 1435 O O . LYS A 1 189 ? -0.278 15.129 14.748 1.00 93.50 189 LYS A O 1
ATOM 1440 N N . VAL A 1 190 ? 1.256 13.858 15.756 1.00 93.69 190 VAL A N 1
ATOM 1441 C CA . VAL A 1 190 ? 1.450 12.970 14.600 1.00 93.69 190 VAL A CA 1
ATOM 1442 C C . VAL A 1 190 ? 0.208 12.108 14.360 1.00 93.69 190 VAL A C 1
ATOM 1444 O O . VAL A 1 190 ? -0.131 11.839 13.214 1.00 93.69 190 VAL A O 1
ATOM 1447 N N . ALA A 1 191 ? -0.536 11.742 15.404 1.00 91.69 191 ALA A N 1
ATOM 1448 C CA . ALA A 1 191 ? -1.802 11.029 15.257 1.00 91.69 191 ALA A CA 1
ATOM 1449 C C . ALA A 1 191 ? -2.794 11.762 14.340 1.00 91.69 191 ALA A C 1
ATOM 1451 O O . ALA A 1 191 ? -3.511 11.118 13.579 1.00 91.69 191 ALA A O 1
ATOM 1452 N N . GLU A 1 192 ? -2.798 13.097 14.389 1.00 90.25 192 GLU A N 1
ATOM 1453 C CA . GLU A 1 192 ? -3.690 13.960 13.607 1.00 90.25 192 GLU A CA 1
ATOM 1454 C C . GLU A 1 192 ? -3.371 13.953 12.104 1.00 90.25 192 GLU A C 1
ATOM 1456 O O . GLU A 1 192 ? -4.219 14.347 11.305 1.00 90.25 192 GLU A O 1
ATOM 1461 N N . VAL A 1 193 ? -2.174 13.504 11.696 1.00 88.25 193 VAL A N 1
ATOM 1462 C CA . VAL A 1 193 ? -1.812 13.397 10.269 1.00 88.25 193 VAL A CA 1
ATOM 1463 C C . VAL A 1 193 ? -2.264 12.084 9.628 1.00 88.25 193 VAL A C 1
ATOM 1465 O O . VAL A 1 193 ? -2.160 11.942 8.410 1.00 88.25 193 VAL A O 1
ATOM 1468 N N . LEU A 1 194 ? -2.745 11.131 10.431 1.00 92.44 194 LEU A N 1
ATOM 1469 C CA . LEU A 1 194 ? -3.270 9.853 9.964 1.00 92.44 194 LEU A CA 1
ATOM 1470 C C . LEU A 1 194 ? -4.791 9.919 9.864 1.00 92.44 194 LEU A C 1
ATOM 1472 O O . LEU A 1 194 ? -5.460 10.404 10.777 1.00 92.44 194 LEU A O 1
ATOM 1476 N N . THR A 1 195 ? -5.348 9.352 8.800 1.00 94.12 195 THR A N 1
ATOM 1477 C CA . THR A 1 195 ? -6.788 9.099 8.707 1.00 94.12 195 THR A CA 1
ATOM 1478 C C . THR A 1 195 ? -7.045 7.603 8.758 1.00 94.12 195 THR A C 1
ATOM 1480 O O . THR A 1 195 ? -6.311 6.827 8.155 1.00 94.12 195 THR A O 1
ATOM 1483 N N . PHE A 1 196 ? -8.076 7.203 9.501 1.00 94.00 196 PHE A N 1
ATOM 1484 C CA . PHE A 1 196 ? -8.549 5.826 9.562 1.00 94.00 196 PHE A CA 1
ATOM 1485 C C . PHE A 1 196 ? -10.061 5.815 9.488 1.00 94.00 196 PHE A C 1
ATOM 1487 O O . PHE A 1 196 ? -10.732 6.511 10.255 1.00 94.00 196 PHE A O 1
ATOM 1494 N N . GLN A 1 197 ? -10.590 5.006 8.588 1.00 93.69 197 GLN A N 1
ATOM 1495 C CA . GLN A 1 197 ? -12.016 4.778 8.483 1.00 93.69 197 GLN A CA 1
ATOM 1496 C C . GLN A 1 197 ? -12.291 3.347 8.053 1.00 93.69 197 GLN A C 1
ATOM 1498 O O . GLN A 1 197 ? -11.425 2.644 7.531 1.00 93.69 197 GLN A O 1
ATOM 1503 N N . ASP A 1 198 ? -13.529 2.950 8.294 1.00 93.31 198 ASP A N 1
ATOM 1504 C CA . ASP A 1 198 ? -14.061 1.715 7.761 1.00 93.31 198 ASP A CA 1
ATOM 1505 C C . ASP A 1 198 ? -13.953 1.697 6.230 1.00 93.31 198 ASP A C 1
ATOM 1507 O O . ASP A 1 198 ? -14.173 2.724 5.577 1.00 93.31 198 ASP A O 1
ATOM 1511 N N . TYR A 1 199 ? -13.560 0.555 5.673 1.00 93.44 199 TYR A N 1
ATOM 1512 C CA . TYR A 1 199 ? -13.465 0.377 4.233 1.00 93.44 199 TYR A CA 1
ATOM 1513 C C . TYR A 1 199 ? -14.681 -0.403 3.754 1.00 93.44 199 TYR A C 1
ATOM 1515 O O . TYR A 1 199 ? -14.817 -1.560 4.103 1.00 93.44 199 TYR A O 1
ATOM 1523 N N . ASP A 1 200 ? -15.529 0.217 2.934 1.00 92.25 200 ASP A N 1
ATOM 1524 C CA . ASP A 1 200 ? -16.752 -0.420 2.441 1.00 92.25 200 ASP A CA 1
ATOM 1525 C C . ASP A 1 200 ? -16.430 -1.482 1.377 1.00 92.25 200 ASP A C 1
ATOM 1527 O O . ASP A 1 200 ? -16.320 -1.169 0.184 1.00 92.25 200 ASP A O 1
ATOM 1531 N N . GLU A 1 201 ? -16.270 -2.742 1.799 1.00 91.12 201 GLU A N 1
ATOM 1532 C CA . GLU A 1 201 ? -15.956 -3.844 0.885 1.00 91.12 201 GLU A CA 1
ATOM 1533 C C . GLU A 1 201 ? -17.094 -4.087 -0.117 1.00 91.12 201 GLU A C 1
ATOM 1535 O O . GLU A 1 201 ? -16.852 -4.519 -1.249 1.00 91.12 201 GLU A O 1
ATOM 1540 N N . CYS A 1 202 ? -18.330 -3.753 0.263 1.00 89.94 202 CYS A N 1
ATOM 1541 C CA . CYS A 1 202 ? -19.530 -3.955 -0.542 1.00 89.94 202 CYS A CA 1
ATOM 1542 C C . CYS A 1 202 ? -19.737 -2.893 -1.628 1.00 89.94 202 CYS A C 1
ATOM 1544 O O . CYS A 1 202 ? -20.647 -3.041 -2.449 1.00 89.94 202 CYS A O 1
ATOM 1546 N N . ASN A 1 203 ? -18.929 -1.829 -1.666 1.00 88.56 203 ASN A N 1
ATOM 1547 C CA . ASN A 1 203 ? -19.080 -0.763 -2.648 1.00 88.56 203 ASN A CA 1
ATOM 1548 C C . ASN A 1 203 ? -18.316 -1.061 -3.953 1.00 88.56 203 ASN A C 1
ATOM 1550 O O . ASN A 1 203 ? -17.101 -0.853 -4.029 1.00 88.56 203 ASN A O 1
ATOM 1554 N N . PRO A 1 204 ? -19.007 -1.428 -5.049 1.00 76.62 204 PRO A N 1
ATOM 1555 C CA . PRO A 1 204 ? -18.355 -1.842 -6.290 1.00 76.62 204 PRO A CA 1
ATOM 1556 C C . PRO A 1 204 ? -17.605 -0.707 -7.005 1.00 76.62 204 PRO A C 1
ATOM 1558 O O . PRO A 1 204 ? -16.827 -0.976 -7.914 1.00 76.62 204 PRO A O 1
ATOM 1561 N N . ALA A 1 205 ? -17.828 0.560 -6.632 1.00 76.25 205 ALA A N 1
ATOM 1562 C CA . ALA A 1 205 ? -17.153 1.704 -7.244 1.00 76.25 205 ALA A CA 1
ATOM 1563 C C . ALA A 1 205 ? -15.751 1.971 -6.666 1.00 76.25 205 ALA A C 1
ATOM 1565 O O . ALA A 1 205 ? -14.963 2.682 -7.286 1.00 76.25 205 ALA A O 1
ATOM 1566 N N . VAL A 1 206 ? -15.451 1.440 -5.478 1.00 69.69 206 VAL A N 1
ATOM 1567 C CA . VAL A 1 206 ? -14.196 1.691 -4.740 1.00 69.69 206 VAL A CA 1
ATOM 1568 C C . VAL A 1 206 ? -13.535 0.418 -4.224 1.00 69.69 206 VAL A C 1
ATOM 1570 O O . VAL A 1 206 ? -12.409 0.489 -3.728 1.00 69.69 206 VAL A O 1
ATOM 1573 N N . SER A 1 207 ? -14.202 -0.729 -4.364 1.00 67.88 207 SER A N 1
ATOM 1574 C CA . SER A 1 207 ? -13.709 -2.030 -3.933 1.00 67.88 207 SER A CA 1
ATOM 1575 C C . SER A 1 207 ? -12.514 -2.478 -4.791 1.00 67.88 207 SER A C 1
ATOM 1577 O O . SER A 1 207 ? -12.670 -3.011 -5.887 1.00 67.88 207 SER A O 1
ATOM 1579 N N . VAL A 1 208 ? -11.294 -2.213 -4.307 1.00 75.56 208 VAL A N 1
ATOM 1580 C CA . VAL A 1 208 ? -10.031 -2.740 -4.861 1.00 75.56 208 VAL A CA 1
ATOM 1581 C C . VAL A 1 208 ? -9.879 -4.232 -4.578 1.00 75.56 208 VAL A C 1
ATOM 1583 O O . VAL A 1 208 ? -9.063 -4.893 -5.217 1.00 75.56 208 VAL A O 1
ATOM 1586 N N . HIS A 1 209 ? -10.658 -4.753 -3.631 1.00 74.75 209 HIS A N 1
ATOM 1587 C CA . HIS A 1 209 ? -10.771 -6.169 -3.345 1.00 74.75 209 HIS A CA 1
ATOM 1588 C C . HIS A 1 209 ? -12.236 -6.461 -2.987 1.00 74.75 209 HIS A C 1
ATOM 1590 O O . HIS A 1 209 ? -12.753 -5.963 -1.991 1.00 74.75 209 HIS A O 1
ATOM 1596 N N . THR A 1 210 ? -12.943 -7.198 -3.842 1.00 68.44 210 THR A N 1
ATOM 1597 C CA . THR A 1 210 ? -14.378 -7.424 -3.662 1.00 68.44 210 THR A CA 1
ATOM 1598 C C . THR A 1 210 ? -14.627 -8.647 -2.793 1.00 68.44 210 THR A C 1
ATOM 1600 O O . THR A 1 210 ? -14.053 -9.706 -3.072 1.00 68.44 210 THR A O 1
ATOM 1603 N N . PRO A 1 211 ? -15.551 -8.563 -1.828 1.00 76.75 211 PRO A N 1
ATOM 1604 C CA . PRO A 1 211 ? -16.121 -9.741 -1.213 1.00 76.75 211 PRO A CA 1
ATOM 1605 C C . PRO A 1 211 ? -16.848 -10.523 -2.306 1.00 76.75 211 PRO A C 1
ATOM 1607 O O . PRO A 1 211 ? -17.378 -9.936 -3.251 1.00 76.75 211 PRO A O 1
ATOM 1610 N N . ASP A 1 212 ? -16.892 -11.846 -2.208 1.00 76.81 212 ASP A N 1
ATOM 1611 C CA . ASP A 1 212 ? -17.847 -12.597 -3.020 1.00 76.81 212 ASP A CA 1
ATOM 1612 C C . ASP A 1 212 ? -18.819 -13.352 -2.106 1.00 76.81 212 ASP A C 1
ATOM 1614 O O . ASP A 1 212 ? -18.497 -14.163 -1.239 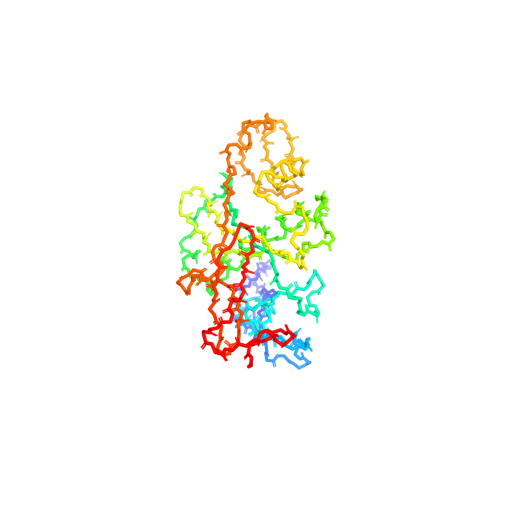1.00 76.81 212 ASP A O 1
ATOM 1618 N N . CYS A 1 213 ? -20.072 -12.952 -2.189 1.00 80.50 213 CYS A N 1
ATOM 1619 C CA . CYS A 1 213 ? -21.111 -13.578 -1.396 1.00 80.50 213 CYS A CA 1
ATOM 1620 C C . CYS A 1 213 ? -21.682 -14.805 -2.130 1.00 80.50 213 CYS A C 1
ATOM 1622 O O . CYS A 1 213 ? -22.593 -15.464 -1.640 1.00 80.50 213 CYS A O 1
ATOM 1624 N N . GLY A 1 214 ? -21.110 -15.169 -3.283 1.00 80.00 214 GLY A N 1
ATOM 1625 C CA . GLY A 1 214 ? -21.679 -16.138 -4.199 1.00 80.00 214 GLY A CA 1
ATOM 1626 C C . GLY A 1 214 ? -22.955 -15.624 -4.867 1.00 80.00 214 GLY A C 1
ATOM 1627 O O . GLY A 1 214 ? -23.344 -14.462 -4.746 1.00 80.00 214 GLY A O 1
ATOM 1628 N N . ASN A 1 215 ? -23.620 -16.521 -5.593 1.00 80.12 215 ASN A N 1
ATOM 1629 C CA . ASN A 1 215 ? -24.959 -16.263 -6.109 1.00 80.12 215 ASN A CA 1
ATOM 1630 C C . ASN A 1 215 ? -25.963 -16.480 -4.963 1.00 80.12 215 ASN A C 1
ATOM 1632 O O . ASN A 1 215 ? -25.855 -17.484 -4.261 1.00 80.12 215 ASN A O 1
ATOM 1636 N N . ASN A 1 216 ? -26.949 -15.590 -4.821 1.00 88.56 216 ASN A N 1
ATOM 1637 C CA . ASN A 1 216 ? -28.010 -15.617 -3.794 1.00 88.56 216 ASN A CA 1
ATOM 1638 C C . ASN A 1 216 ? -27.631 -15.079 -2.406 1.00 88.56 216 ASN A C 1
ATOM 1640 O O . ASN A 1 216 ? -28.187 -15.512 -1.390 1.00 88.56 216 ASN A O 1
ATOM 1644 N N . ALA A 1 217 ? -26.683 -14.153 -2.344 1.00 88.69 217 ALA A N 1
ATOM 1645 C CA . ALA A 1 217 ? -26.392 -13.434 -1.121 1.00 88.69 217 ALA A CA 1
ATOM 1646 C C . ALA A 1 217 ? -26.040 -11.982 -1.414 1.00 88.69 217 ALA A C 1
ATOM 1648 O O . ALA A 1 217 ? -25.392 -11.654 -2.412 1.00 88.69 217 ALA A O 1
ATOM 1649 N N . THR A 1 218 ? -26.431 -11.124 -0.486 1.00 89.75 218 THR A N 1
ATOM 1650 C CA . THR A 1 218 ? -26.180 -9.695 -0.528 1.00 89.75 218 THR A CA 1
ATOM 1651 C C . THR A 1 218 ? -25.052 -9.350 0.439 1.00 89.75 218 THR A C 1
ATOM 1653 O O . THR A 1 218 ? -25.060 -9.767 1.599 1.00 89.75 218 THR A O 1
ATOM 1656 N N . CYS A 1 219 ? -24.085 -8.574 -0.046 1.00 89.81 219 CYS A N 1
ATOM 1657 C CA . CYS A 1 219 ? -23.020 -8.026 0.784 1.00 89.81 219 CYS A CA 1
ATOM 1658 C C . CYS A 1 219 ? -23.569 -6.916 1.683 1.00 89.81 219 CYS A C 1
ATOM 1660 O O . CYS A 1 219 ? -24.259 -6.009 1.209 1.00 89.81 219 CYS A O 1
ATOM 1662 N N . VAL A 1 220 ? -23.236 -6.977 2.968 1.00 91.69 220 VAL A N 1
ATOM 1663 C CA . VAL A 1 220 ? -23.546 -5.950 3.958 1.00 91.69 220 VAL A CA 1
ATOM 1664 C C . VAL A 1 220 ? -22.254 -5.493 4.611 1.00 91.69 220 VAL A C 1
ATOM 1666 O O . VAL A 1 220 ? -21.569 -6.278 5.258 1.00 91.69 220 VAL A O 1
ATOM 1669 N N . ASN A 1 221 ? -21.936 -4.211 4.443 1.00 91.81 221 ASN A N 1
ATOM 1670 C CA . ASN A 1 221 ? -20.752 -3.622 5.044 1.00 91.81 221 ASN A CA 1
ATOM 1671 C C . ASN A 1 221 ? -20.906 -3.573 6.569 1.00 91.81 221 ASN A C 1
ATOM 1673 O O . ASN A 1 221 ? -21.957 -3.176 7.087 1.00 91.81 221 ASN A O 1
ATOM 1677 N N . THR A 1 222 ? -19.857 -3.952 7.284 1.00 91.38 222 THR A N 1
ATOM 1678 C CA . THR A 1 222 ? -19.782 -3.888 8.744 1.00 91.38 222 THR A CA 1
ATOM 1679 C C . THR A 1 222 ? -18.519 -3.138 9.146 1.00 91.38 222 THR A C 1
ATOM 1681 O O . THR A 1 222 ? -17.658 -2.855 8.332 1.00 91.38 222 THR A O 1
ATOM 1684 N N . ASN A 1 223 ? -18.383 -2.775 10.417 1.00 91.25 223 ASN A N 1
ATOM 1685 C CA . ASN A 1 223 ? -17.182 -2.062 10.831 1.00 91.25 223 ASN A CA 1
ATOM 1686 C C . ASN A 1 223 ? -15.953 -2.989 10.769 1.00 91.25 223 ASN A C 1
ATOM 1688 O O . ASN A 1 223 ? -15.861 -3.901 11.589 1.00 91.25 223 ASN A O 1
ATOM 1692 N N . THR A 1 224 ? -15.019 -2.647 9.880 1.00 90.31 224 THR A N 1
ATOM 1693 C CA . THR A 1 224 ? -13.755 -3.300 9.499 1.00 90.31 224 THR A CA 1
ATOM 1694 C C . THR A 1 224 ? -13.875 -4.620 8.748 1.00 90.31 224 THR A C 1
ATOM 1696 O O . THR A 1 224 ? -12.869 -5.315 8.603 1.00 90.31 224 THR A O 1
ATOM 1699 N N . SER A 1 225 ? -15.073 -4.997 8.311 1.00 91.88 225 SER A N 1
ATOM 1700 C CA . SER A 1 225 ? -15.338 -6.276 7.652 1.00 91.88 225 SER A CA 1
ATOM 1701 C C . SER A 1 225 ? -16.669 -6.215 6.904 1.00 91.88 225 SER A C 1
ATOM 1703 O O . SER A 1 225 ? -17.405 -5.241 6.988 1.00 91.88 225 SER A O 1
ATOM 1705 N N . TYR A 1 226 ? -17.085 -7.317 6.302 1.00 90.38 226 TYR A N 1
ATOM 1706 C CA . TYR A 1 226 ? -18.376 -7.441 5.643 1.00 90.38 226 TYR A CA 1
ATOM 1707 C C . TYR A 1 226 ? -19.049 -8.755 6.026 1.00 90.38 226 TYR A C 1
ATOM 1709 O O . TYR A 1 226 ? -18.393 -9.762 6.292 1.00 90.38 226 TYR A O 1
ATOM 1717 N N . ASP A 1 227 ? -20.376 -8.756 5.971 1.00 89.12 227 ASP A N 1
ATOM 1718 C CA . ASP A 1 227 ? -21.196 -9.954 6.067 1.00 89.12 227 ASP A CA 1
ATOM 1719 C C . ASP A 1 227 ? -21.826 -10.272 4.709 1.00 89.12 227 ASP A C 1
ATOM 1721 O O . ASP A 1 227 ? -22.209 -9.389 3.941 1.00 89.12 227 ASP A O 1
ATOM 1725 N N . CYS A 1 228 ? -21.993 -11.561 4.428 1.00 87.94 228 CYS A N 1
ATOM 1726 C CA . CYS A 1 228 ? -22.770 -12.039 3.290 1.00 87.94 228 CYS A CA 1
ATOM 1727 C C . CYS A 1 228 ? -24.082 -12.629 3.806 1.00 87.94 228 CYS A C 1
ATOM 1729 O O . CYS A 1 228 ? -24.090 -13.699 4.418 1.00 87.94 228 CYS A O 1
ATOM 1731 N N . ILE A 1 229 ? -25.193 -11.930 3.571 1.00 89.88 229 ILE A N 1
ATOM 1732 C CA . ILE A 1 229 ? -26.521 -12.346 4.032 1.00 89.88 229 ILE A CA 1
ATOM 1733 C C . ILE A 1 229 ? -27.254 -13.034 2.886 1.00 89.88 229 ILE A C 1
ATOM 1735 O O . ILE A 1 229 ? -27.387 -12.458 1.809 1.00 89.88 229 ILE A O 1
ATOM 1739 N N . CYS A 1 230 ? -27.756 -14.249 3.118 1.00 91.00 230 CYS A N 1
ATOM 1740 C CA . CYS A 1 230 ? -28.518 -14.975 2.106 1.00 91.00 230 CYS A CA 1
ATOM 1741 C C . CYS A 1 230 ? -29.789 -14.231 1.700 1.00 91.00 230 CYS A C 1
ATOM 1743 O O . CYS A 1 230 ? -30.534 -13.726 2.546 1.00 91.00 230 CYS A O 1
ATOM 1745 N N . ASP A 1 231 ? -30.055 -14.226 0.397 1.00 90.69 231 ASP A N 1
ATOM 1746 C CA . ASP A 1 231 ? -31.283 -13.677 -0.155 1.00 90.69 231 ASP A CA 1
ATOM 1747 C C . ASP A 1 231 ? -32.497 -14.499 0.311 1.00 90.69 231 ASP A C 1
ATOM 1749 O O . ASP A 1 231 ? -32.398 -15.667 0.703 1.00 90.69 231 ASP A O 1
ATOM 1753 N N . ALA A 1 232 ? -33.684 -13.892 0.274 1.00 91.00 232 ALA A N 1
ATOM 1754 C CA . ALA A 1 232 ? -34.903 -14.537 0.750 1.00 91.00 232 ALA A CA 1
ATOM 1755 C C . ALA A 1 232 ? -35.166 -15.875 0.030 1.00 91.00 232 ALA A C 1
ATOM 1757 O O . ALA A 1 232 ? -35.287 -15.923 -1.193 1.00 91.00 232 ALA A O 1
ATOM 1758 N N . GLY A 1 233 ? -35.313 -16.950 0.810 1.00 87.81 233 GLY A N 1
ATOM 1759 C CA . GLY A 1 233 ? -35.532 -18.307 0.298 1.00 87.81 233 GLY A CA 1
ATOM 1760 C C . GLY A 1 233 ? -34.272 -19.173 0.221 1.00 87.81 233 GLY A C 1
ATOM 1761 O O . GLY A 1 233 ? -34.410 -20.366 -0.032 1.00 87.81 233 GLY A O 1
ATOM 1762 N N . PHE A 1 234 ? -33.093 -18.612 0.500 1.00 87.50 234 PHE A N 1
ATOM 1763 C CA . PHE A 1 234 ? -31.820 -19.332 0.572 1.00 87.50 234 PHE A CA 1
ATOM 1764 C C . PHE A 1 234 ? -31.322 -19.420 2.017 1.00 87.50 234 PHE A C 1
ATOM 1766 O O . PHE A 1 234 ? -31.592 -18.541 2.840 1.00 87.50 234 PHE A O 1
ATOM 1773 N N . ILE A 1 235 ? -30.600 -20.491 2.343 1.00 84.00 235 ILE A N 1
ATOM 1774 C CA . ILE A 1 235 ? -30.040 -20.738 3.676 1.00 84.00 235 ILE A CA 1
ATOM 1775 C C . ILE A 1 235 ? -28.519 -20.835 3.559 1.00 84.00 235 ILE A C 1
ATOM 1777 O O . ILE A 1 235 ? -27.984 -21.382 2.594 1.00 84.00 235 ILE A O 1
ATOM 1781 N N . GLN A 1 236 ? -27.811 -20.306 4.556 1.00 81.44 236 GLN A N 1
ATOM 1782 C CA . GLN A 1 236 ? -26.355 -20.364 4.594 1.00 81.44 236 GLN A CA 1
ATOM 1783 C C . GLN A 1 236 ? -25.883 -21.819 4.713 1.00 81.44 236 GLN A C 1
ATOM 1785 O O . GLN A 1 236 ? -26.282 -22.545 5.627 1.00 81.44 236 GLN A O 1
ATOM 1790 N N . ASN A 1 237 ? -25.021 -22.241 3.793 1.00 75.31 237 ASN A N 1
ATOM 1791 C CA . ASN A 1 237 ? -24.450 -23.579 3.727 1.00 75.31 237 ASN A CA 1
ATOM 1792 C C . ASN A 1 237 ? -22.942 -23.481 3.454 1.00 75.31 237 ASN A C 1
ATOM 1794 O O . ASN A 1 237 ? -22.498 -23.302 2.318 1.00 75.31 237 ASN A O 1
ATOM 1798 N N . GLY A 1 238 ? -22.140 -23.553 4.520 1.00 70.94 238 GLY A N 1
ATOM 1799 C CA . GLY A 1 238 ? -20.702 -23.295 4.441 1.00 70.94 238 GLY A CA 1
ATOM 1800 C C . GLY A 1 238 ? -20.416 -21.828 4.104 1.00 70.94 238 GLY A C 1
ATOM 1801 O O . GLY A 1 238 ? -20.815 -20.939 4.851 1.00 70.94 238 GLY A O 1
ATOM 1802 N N . THR A 1 239 ? -19.719 -21.582 2.992 1.00 60.47 239 THR A N 1
ATOM 1803 C CA . THR A 1 239 ? -19.344 -20.237 2.514 1.00 60.47 239 THR A CA 1
ATOM 1804 C C . THR A 1 239 ? -20.346 -19.615 1.533 1.00 60.47 239 THR A C 1
ATOM 1806 O O . THR A 1 239 ? -20.091 -18.521 1.040 1.00 60.47 239 THR A O 1
ATOM 1809 N N . GLY A 1 240 ? -21.464 -20.285 1.226 1.00 68.19 240 GLY A N 1
ATOM 1810 C CA . GLY A 1 2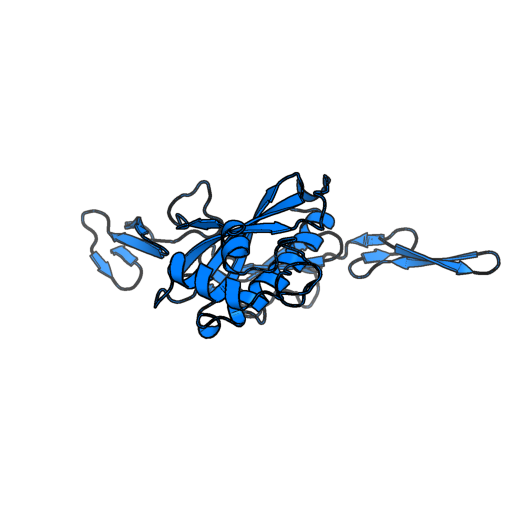40 ? -22.455 -19.807 0.255 1.00 68.19 240 GLY A CA 1
ATOM 1811 C C . GLY A 1 240 ? -23.899 -19.923 0.739 1.00 68.19 240 GLY A C 1
ATOM 1812 O O . GLY A 1 240 ? -24.166 -20.415 1.835 1.00 68.19 240 GLY A O 1
ATOM 1813 N N . CYS A 1 241 ? -24.832 -19.482 -0.102 1.00 82.62 241 CYS A N 1
ATOM 1814 C CA . CYS A 1 241 ? -26.271 -19.522 0.150 1.00 82.62 241 CYS A CA 1
ATOM 1815 C C . CYS A 1 241 ? -26.962 -20.451 -0.857 1.00 82.62 241 CYS A C 1
ATOM 1817 O O . CYS A 1 241 ? -26.796 -20.295 -2.070 1.00 82.62 241 CYS A O 1
ATOM 1819 N N . SER A 1 242 ? -27.706 -21.441 -0.349 1.00 79.69 242 SER A N 1
ATOM 1820 C CA . SER A 1 242 ? -28.373 -22.493 -1.138 1.00 79.69 242 SER A CA 1
ATOM 1821 C C . SER A 1 242 ? -29.816 -22.719 -0.728 1.00 79.69 242 SER A C 1
ATOM 1823 O O . SER A 1 242 ? -30.094 -22.581 0.485 1.00 79.69 242 SER A O 1
#

Sequence (242 aa):
NAICNNQIGTYECLCNDGYQGTGIQCDDVNECTATPPKCSGTGQSCTNFPGAYRCNCISPRQQLNAVGSECIDVVASVQGGIKIINRVFEPEYNDINSAGYFAITQVIIIALEANYRNTRFGAIFVGIIITRIYPGSVGVDYVATFNNTNGVNNQNLQQELIETFNYTNNGTFLGDSDLKLSEETNKTKVAEVLTFQDYDECNPAVSVHTPDCGNNATCVNTNTSYDCICDAGFIQNGTGCS

Foldseek 3Di:
DWDWDDDVVDIAIDADAQWDDRSVDTDGNFQCPDVVRPQDAPQWDKDDARNDIDIAGVALQWGAAPVNRDTAGFFFKKKKKFFQQPAFDDPQCVPCRYPVVVVVVVLVFVLQLVLCLQFPQVVFWGGKAWQDFDGDGTMTMIMTTGNDPPPDAQVSSLVRSLVQWDADCQAIASHPGPRHGDSDRDSVVSSVRMDIAFDFLQDPVRNSRHDDQDPQWHWAGDGRGIDTHGHPPWDDDPSYTD

pLDDT: mean 91.23, std 6.1, range [60.47, 97.62]

Secondary structure (DSSP, 8-state):
-EEEEEETTEEEEEEPTTEEESSSSEEE--GGG-SS-S--STTEEEEEETTEEEEEESSTTEEE-TTSS-EEE--EEEEEEEEEEEEEPPGGGG-TTSHHHHHHHHHHHHHHHHHHHTSTTTTTEEEEEEEEEETTEEEEEEEEEES--TT--HHHHHHHHHHHSEEETTEEESTTSS-EEES---HHHHHTT-EEEE--TT-TTT-SS-----TTEEEEEETTEEEEEEPTT--EETTEE-

InterPro domains:
  IPR000082 SEA domain [PF01390] (78-172)
  IPR000082 SEA domain [PS50024] (74-186)
  IPR000152 EGF-type aspartate/asparagine hydroxylation site [PS00010] (4-15)
  IPR000152 EGF-type aspartate/asparagine hydroxylation site [PS00010] (219-230)
  IPR000742 EGF-like domain [PS01186] (13-26)
  IPR000742 EGF-like domain [PS50026] (1-27)
  IPR000742 EGF-like domain [PS50026] (198-240)
  IPR000742 EGF-like domain [SM00181] (1-27)
  IPR000742 EGF-like domain [SM00181] (31-72)
  IPR000742 EGF-like domain [SM00181] (201-242)
  IPR001881 EGF-like calcium-binding domain [SM00179] (1-27)
  IPR001881 EGF-like calcium-binding domain [SM00179] (28-72)
  IPR001881 EGF-like calcium-binding domain [SM00179] (198-242)
  IPR009030 Growth factor receptor cysteine-rich domain superfamily [SSF57184] (3-241)
  IPR018097 EGF-like calcium-binding, conserved site [PS01187] (28-55)
  IPR018097 EGF-like calcium-binding, conserved site [PS01187] (198-228)
  IPR024731 NELL2-like, EGF domain [PF12947] (211-241)
  IPR036364 SEA domain superfamily [G3DSA:3.30.70.960] (78-173)
  IPR036364 SEA domain superfamily [SSF82671] (78-171)
  IPR049883 NOTCH1, EGF-like calcium-binding domain [PF07645] (2-24)

Organism: Paramuricea clavata (NCBI:txid317549)

Radius of gyration: 20.99 Å; chains: 1; bounding box: 74×42×47 Å